Protein AF-A0A831UTJ5-F1 (afdb_monomer)

Solvent-accessible surface area (backbone atoms only — not comparable to full-atom values): 14488 Å² total; per-residue (Å²): 132,55,74,43,55,53,51,41,49,49,51,50,72,66,61,62,74,36,76,86,42,32,69,60,33,55,51,50,50,49,45,26,51,26,71,60,44,66,79,84,68,75,52,84,66,77,70,47,56,68,52,51,53,51,50,50,44,47,48,52,26,50,53,39,54,67,71,66,51,78,86,68,62,90,86,47,60,54,38,49,50,48,47,67,36,32,56,80,90,44,78,68,48,47,56,56,47,51,55,54,47,33,48,73,71,66,74,70,64,84,86,73,70,93,91,66,76,68,56,71,61,57,56,62,63,51,64,61,58,45,78,61,21,75,32,18,75,58,37,52,51,51,52,39,35,40,45,34,71,69,50,74,78,77,83,69,59,83,83,82,46,64,72,50,78,51,79,53,74,88,48,46,67,62,51,39,56,50,49,50,18,53,50,24,44,72,71,68,34,54,74,65,10,42,74,52,34,68,50,39,47,82,86,47,74,67,49,50,50,50,54,52,51,43,50,50,50,56,45,66,74,51,66,86,55,58,89,92,68,61,66,78,81,78,75,79,82,76,76,79,76,89,124

pLDDT: mean 75.52, std 17.93, range [34.47, 97.06]

Sequence (243 aa):
MSPEAEAIQTQIARLKPCHEHYVPNVRAIVEMIGCMQPGSIVECGKACSARRQEAAAYLAALVRWRNREGIPGQPQAYARKVYALLGSQTNHKIRLVDHVIAKLRDNTQRLCPEGEEDLDSIESRIQHLDICNHGWRINIQIVLREIGLGRRIAEWHAPNGVSTHGDTPDRIPVLKGLITSLIAWLESDIEGAGKWAQVLGKSNEEKRRLVASLCRRIHEQHAQHDTVTRLPAVPPLQCSRNT

Mean predicted aligned error: 11.92 Å

Foldseek 3Di:
DDPLLVLLLVLLVVQADFQPFNLVQLVVSLLCLQVSHHDDGDDQPPPVVVLLVVLVLLLVLLVCVLVVHDQDDPPSPNNVLLCVQQPDDDPQLSVLSVLVNVCSPDLPDDDDDPDDDDVVQVSVLCPQCPSRHPQNVVSVSVSSNCSNVVHDSPPPDPPPGPDDPADDVVCLVVVLLQLQLLLCVLVVNDVSVDVSCVSNDDDDPSSSVSSLSNSVSVCVSCVPDDDVRHRDDRDPRDDPPDD

Structure (mmCIF, N/CA/C/O backbone):
data_AF-A0A831UTJ5-F1
#
_entry.id   AF-A0A831UTJ5-F1
#
loop_
_atom_site.group_PDB
_atom_site.id
_atom_site.type_symbol
_atom_site.label_atom_id
_atom_site.label_alt_id
_atom_site.label_comp_id
_atom_site.label_asym_id
_atom_site.label_entity_id
_atom_site.label_seq_id
_atom_site.pdbx_PDB_ins_code
_atom_site.Cartn_x
_atom_site.Cartn_y
_atom_site.Cartn_z
_atom_site.occupancy
_atom_site.B_iso_or_equiv
_atom_site.auth_seq_id
_atom_site.auth_comp_id
_atom_site.auth_asym_id
_atom_site.auth_atom_id
_atom_site.pdbx_PDB_model_num
ATOM 1 N N . MET A 1 1 ? 14.054 16.339 -22.179 1.00 74.62 1 MET A N 1
ATOM 2 C CA . MET A 1 1 ? 13.143 15.207 -21.935 1.00 74.62 1 MET A CA 1
ATOM 3 C C . MET A 1 1 ? 11.794 15.607 -22.484 1.00 74.62 1 MET A C 1
ATOM 5 O O . MET A 1 1 ? 11.492 16.794 -22.472 1.00 74.62 1 MET A O 1
ATOM 9 N N . SER A 1 2 ? 11.027 14.653 -22.989 1.00 90.75 2 SER A N 1
ATOM 10 C CA . SER A 1 2 ? 9.636 14.844 -23.379 1.00 90.75 2 SER A CA 1
ATOM 11 C C . SER A 1 2 ? 8.754 15.174 -22.160 1.00 90.75 2 SER A C 1
ATOM 13 O O . SER A 1 2 ? 9.069 14.737 -21.044 1.00 90.75 2 SER A O 1
ATOM 15 N N . PRO A 1 3 ? 7.645 15.919 -22.343 1.00 93.56 3 PRO A N 1
ATOM 16 C CA . PRO A 1 3 ? 6.660 16.153 -21.282 1.00 93.56 3 PRO A CA 1
ATOM 17 C C . PRO A 1 3 ? 6.137 14.848 -20.665 1.00 93.56 3 PRO A C 1
ATOM 19 O O . PRO A 1 3 ? 5.924 14.753 -19.455 1.00 93.56 3 PRO A O 1
ATOM 22 N N . GLU A 1 4 ? 5.984 13.810 -21.488 1.00 95.31 4 GLU A N 1
ATOM 23 C CA . GLU A 1 4 ? 5.593 12.471 -21.064 1.00 95.31 4 GLU A CA 1
ATOM 24 C C . GLU A 1 4 ? 6.637 11.863 -20.120 1.00 95.31 4 GLU A C 1
ATOM 26 O O . GLU A 1 4 ? 6.287 11.364 -19.046 1.00 95.31 4 GLU A O 1
ATOM 31 N N . ALA A 1 5 ? 7.927 11.956 -20.465 1.00 93.19 5 ALA A N 1
ATOM 32 C CA . ALA A 1 5 ? 9.006 11.491 -19.599 1.00 93.19 5 ALA A CA 1
ATOM 33 C C . ALA A 1 5 ? 9.049 12.251 -18.264 1.00 93.19 5 ALA A C 1
ATOM 35 O O . ALA A 1 5 ? 9.233 11.633 -17.217 1.00 93.19 5 ALA A O 1
ATOM 36 N N . GLU A 1 6 ? 8.837 13.569 -18.263 1.00 94.62 6 GLU A N 1
ATOM 37 C CA . GLU A 1 6 ? 8.801 14.380 -17.036 1.00 94.62 6 GLU A CA 1
ATOM 38 C C . GLU A 1 6 ? 7.634 13.999 -16.113 1.00 94.62 6 GLU A C 1
ATOM 40 O O . GLU A 1 6 ? 7.801 13.872 -14.891 1.00 94.62 6 GLU A O 1
ATOM 45 N N . ALA A 1 7 ? 6.459 13.746 -16.690 1.00 94.19 7 ALA A N 1
ATOM 46 C CA . ALA A 1 7 ? 5.296 13.289 -15.942 1.00 94.19 7 ALA A CA 1
ATOM 47 C C . ALA A 1 7 ? 5.526 11.896 -15.330 1.00 94.19 7 ALA A C 1
ATOM 49 O O . ALA A 1 7 ? 5.250 11.693 -14.144 1.00 94.19 7 ALA A O 1
ATOM 50 N N . ILE A 1 8 ? 6.101 10.952 -16.085 1.00 95.38 8 ILE A N 1
ATOM 51 C CA . ILE A 1 8 ? 6.447 9.614 -15.576 1.00 95.38 8 ILE A CA 1
ATOM 52 C C . ILE A 1 8 ? 7.535 9.706 -14.495 1.00 95.38 8 ILE A C 1
ATOM 54 O O . ILE A 1 8 ? 7.417 9.073 -13.445 1.00 95.38 8 ILE A O 1
ATOM 58 N N . GLN A 1 9 ? 8.555 10.546 -14.684 1.00 94.62 9 GLN A N 1
ATOM 59 C CA . GLN A 1 9 ? 9.594 10.802 -13.681 1.00 94.62 9 GLN A CA 1
ATOM 60 C C . GLN A 1 9 ? 8.998 11.351 -12.375 1.00 94.62 9 GLN A C 1
ATOM 62 O O . GLN A 1 9 ? 9.420 10.961 -11.283 1.00 94.62 9 GLN A O 1
ATOM 67 N N . THR A 1 10 ? 7.974 12.202 -12.466 1.00 92.00 10 THR A N 1
ATOM 68 C CA . THR A 1 10 ? 7.228 12.688 -11.297 1.00 92.00 10 THR A CA 1
ATOM 69 C C . THR A 1 10 ? 6.489 11.553 -10.582 1.00 92.00 10 THR A C 1
ATOM 71 O O . THR A 1 10 ? 6.500 11.503 -9.349 1.00 92.00 10 THR A O 1
ATOM 74 N N . GLN A 1 11 ? 5.892 10.608 -11.319 1.00 90.38 11 GLN A N 1
ATOM 75 C CA . GLN A 1 11 ? 5.269 9.417 -10.721 1.00 90.38 11 GLN A CA 1
ATOM 76 C C . GLN A 1 11 ? 6.300 8.530 -10.012 1.00 90.38 11 GLN A C 1
ATOM 78 O O . GLN A 1 11 ? 6.056 8.096 -8.886 1.00 90.38 11 GLN A O 1
ATOM 83 N N . ILE A 1 12 ? 7.479 8.330 -10.612 1.00 91.44 12 ILE A N 1
ATOM 84 C CA . ILE A 1 12 ? 8.596 7.607 -9.982 1.00 91.44 12 ILE A CA 1
ATOM 85 C C . ILE A 1 12 ? 8.992 8.281 -8.662 1.00 91.44 12 ILE A C 1
ATOM 87 O O . ILE A 1 12 ? 9.088 7.614 -7.634 1.00 91.44 12 ILE A O 1
ATOM 91 N N . ALA A 1 13 ? 9.166 9.605 -8.651 1.00 87.12 13 ALA A N 1
ATOM 92 C CA . ALA A 1 13 ? 9.540 10.339 -7.441 1.00 87.12 13 ALA A CA 1
ATOM 93 C C . ALA A 1 13 ? 8.485 10.215 -6.322 1.00 87.12 13 ALA A C 1
ATOM 95 O O . ALA A 1 13 ? 8.825 10.094 -5.141 1.00 87.12 13 ALA A O 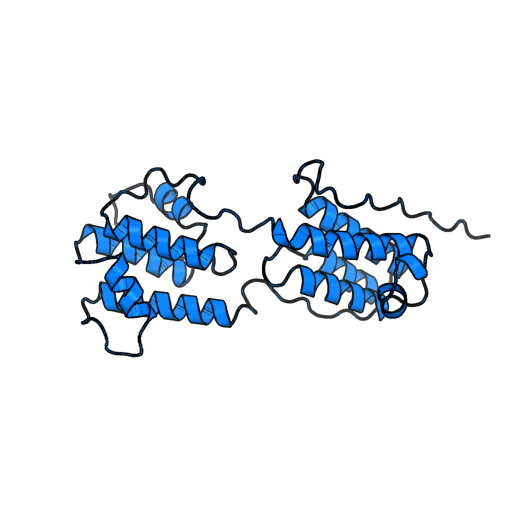1
ATOM 96 N N . ARG A 1 14 ? 7.197 10.204 -6.690 1.00 85.38 14 ARG A N 1
ATOM 97 C CA . ARG A 1 14 ? 6.063 10.082 -5.758 1.00 85.38 14 ARG A CA 1
ATOM 98 C C . ARG A 1 14 ? 5.765 8.651 -5.323 1.00 85.38 14 ARG A C 1
ATOM 100 O O . ARG A 1 14 ? 4.998 8.474 -4.376 1.00 85.38 14 ARG A O 1
ATOM 107 N N . LEU A 1 15 ? 6.358 7.647 -5.969 1.00 85.50 15 LEU A N 1
ATOM 108 C CA . LEU A 1 15 ? 6.199 6.250 -5.591 1.00 85.50 15 LEU A CA 1
ATOM 109 C C . LEU A 1 15 ? 6.584 6.075 -4.116 1.00 85.50 15 LEU A C 1
ATOM 111 O O . LEU A 1 15 ? 7.666 6.495 -3.695 1.00 85.50 15 LEU A O 1
ATOM 115 N N . LYS A 1 16 ? 5.692 5.459 -3.334 1.00 77.50 16 LYS A N 1
ATOM 116 C CA . LYS A 1 16 ? 5.896 5.124 -1.919 1.00 77.50 16 LYS A CA 1
ATOM 117 C C . LYS A 1 16 ? 5.741 3.614 -1.713 1.00 77.50 16 LYS A C 1
ATOM 119 O O . LYS A 1 16 ? 4.843 3.029 -2.328 1.00 77.50 16 LYS A O 1
ATOM 124 N N . PRO A 1 17 ? 6.538 2.997 -0.822 1.00 72.88 17 PRO A N 1
ATOM 125 C CA . PRO A 1 17 ? 6.325 1.615 -0.425 1.00 72.88 17 PRO A CA 1
ATOM 126 C C . PRO A 1 17 ? 4.953 1.487 0.251 1.00 72.88 17 PRO A C 1
ATOM 128 O O . PRO A 1 17 ? 4.621 2.181 1.210 1.00 72.88 17 PRO A O 1
ATOM 131 N N . CYS A 1 18 ? 4.125 0.614 -0.307 1.00 72.62 18 CYS A N 1
ATOM 132 C CA . CYS A 1 18 ? 2.763 0.309 0.116 1.00 72.62 18 CYS A CA 1
ATOM 133 C C . CYS A 1 18 ? 2.561 -1.201 0.021 1.00 72.62 18 CYS A C 1
ATOM 135 O O . CYS A 1 18 ? 2.737 -1.781 -1.047 1.00 72.62 18 CYS A O 1
ATOM 137 N N . HIS A 1 19 ? 2.125 -1.837 1.105 1.00 68.19 19 HIS A N 1
ATOM 138 C CA . HIS A 1 19 ? 2.014 -3.294 1.131 1.00 68.19 19 HIS A CA 1
ATOM 139 C C . HIS A 1 19 ? 1.138 -3.874 0.004 1.00 68.19 19 HIS A C 1
ATOM 141 O O . HIS A 1 19 ? 1.478 -4.897 -0.584 1.00 68.19 19 HIS A O 1
ATOM 147 N N . GLU A 1 20 ? 0.008 -3.232 -0.301 1.00 71.50 20 GLU A N 1
ATOM 148 C CA . GLU A 1 20 ? -0.959 -3.765 -1.272 1.00 71.50 20 GLU A CA 1
ATOM 149 C C . GLU A 1 20 ? -0.641 -3.377 -2.708 1.00 71.50 20 GLU A C 1
ATOM 151 O O . GLU A 1 20 ? -0.823 -4.172 -3.628 1.00 71.50 20 GLU A O 1
ATOM 156 N N . HIS A 1 21 ? -0.187 -2.143 -2.905 1.00 78.25 21 HIS A N 1
ATOM 157 C CA . HIS A 1 21 ? -0.162 -1.535 -4.229 1.00 78.25 21 HIS A CA 1
ATOM 158 C C . HIS A 1 21 ? 1.243 -1.286 -4.754 1.00 78.25 21 HIS A C 1
ATOM 160 O O . HIS A 1 21 ? 1.376 -0.922 -5.911 1.00 78.25 21 HIS A O 1
ATOM 166 N N . TYR A 1 22 ? 2.301 -1.509 -3.973 1.00 81.19 22 TYR A N 1
ATOM 167 C CA . TYR A 1 22 ? 3.650 -1.162 -4.415 1.00 81.19 22 TYR A CA 1
ATOM 168 C C . TYR A 1 22 ? 4.112 -1.955 -5.634 1.00 81.19 22 TYR A C 1
ATOM 170 O O . TYR A 1 22 ? 4.492 -1.352 -6.630 1.00 81.19 22 TYR A O 1
ATOM 178 N N . VAL A 1 23 ? 3.997 -3.288 -5.617 1.00 85.94 23 VAL A N 1
ATOM 179 C CA . VAL A 1 23 ? 4.332 -4.106 -6.795 1.00 85.94 23 VAL A CA 1
ATOM 180 C C . VAL A 1 23 ? 3.434 -3.760 -7.997 1.00 85.94 23 VAL A C 1
ATOM 182 O O . VAL A 1 23 ? 3.984 -3.533 -9.074 1.00 85.94 23 VAL A O 1
ATOM 185 N N . PRO A 1 24 ? 2.093 -3.673 -7.863 1.00 87.12 24 PRO A N 1
ATOM 186 C CA . PRO A 1 24 ? 1.232 -3.179 -8.941 1.00 87.12 24 PRO A CA 1
ATOM 187 C C . PRO A 1 24 ? 1.634 -1.801 -9.484 1.00 87.12 24 PRO A C 1
ATOM 189 O O . PRO A 1 24 ? 1.716 -1.635 -10.694 1.00 87.12 24 PRO A O 1
ATOM 192 N N . ASN A 1 25 ? 1.952 -0.840 -8.616 1.00 89.44 25 ASN A N 1
ATOM 193 C CA . ASN A 1 25 ? 2.346 0.514 -9.007 1.00 89.44 25 ASN A CA 1
ATOM 194 C C . ASN A 1 25 ? 3.689 0.528 -9.735 1.00 89.44 25 ASN A C 1
ATOM 196 O O . ASN A 1 25 ? 3.827 1.223 -10.734 1.00 89.44 25 ASN A O 1
ATOM 200 N N . VAL A 1 26 ? 4.664 -0.261 -9.275 1.00 92.00 26 VAL A N 1
ATOM 201 C CA . VAL A 1 26 ? 5.945 -0.425 -9.974 1.00 92.00 26 VAL A CA 1
ATOM 202 C C . VAL A 1 26 ? 5.711 -0.982 -11.380 1.00 92.00 26 VAL A C 1
ATOM 204 O O . VAL A 1 26 ? 6.255 -0.446 -12.339 1.00 92.00 26 VAL A O 1
ATOM 207 N N . ARG A 1 27 ? 4.861 -2.006 -11.529 1.00 93.94 27 ARG A N 1
ATOM 208 C CA . ARG A 1 27 ? 4.514 -2.572 -12.846 1.00 93.94 27 ARG A CA 1
ATOM 209 C C . ARG A 1 27 ? 3.799 -1.562 -13.742 1.00 93.94 27 ARG A C 1
ATOM 211 O O . ARG A 1 27 ? 4.183 -1.427 -14.896 1.00 93.94 27 ARG A O 1
ATOM 218 N N . ALA A 1 28 ? 2.838 -0.818 -13.197 1.00 93.69 28 ALA A N 1
ATOM 219 C CA . ALA A 1 28 ? 2.129 0.227 -13.928 1.00 93.69 28 ALA A CA 1
ATOM 220 C C . ALA A 1 28 ? 3.092 1.315 -14.429 1.00 93.69 28 ALA A C 1
ATOM 222 O O . ALA A 1 28 ? 2.994 1.742 -15.572 1.00 93.69 28 ALA A O 1
ATOM 223 N N . ILE A 1 29 ? 4.076 1.722 -13.617 1.00 96.06 29 ILE A N 1
ATOM 224 C CA . ILE A 1 29 ? 5.113 2.663 -14.063 1.00 96.06 29 ILE A CA 1
ATOM 225 C C . ILE A 1 29 ? 5.959 2.052 -15.190 1.00 96.06 29 ILE A C 1
ATOM 227 O O . ILE A 1 29 ? 6.254 2.746 -16.157 1.00 96.06 29 ILE A O 1
ATOM 231 N N . VAL A 1 30 ? 6.335 0.769 -15.115 1.00 96.56 30 VAL A N 1
ATOM 232 C CA . VAL A 1 30 ? 7.067 0.097 -16.210 1.00 96.56 30 VAL A CA 1
ATOM 233 C C . VAL A 1 30 ? 6.252 0.100 -17.508 1.00 96.56 30 VAL A C 1
ATOM 235 O O . VAL A 1 30 ? 6.803 0.377 -18.571 1.00 96.56 30 VAL A O 1
ATOM 238 N N . GLU A 1 31 ? 4.945 -0.148 -17.428 1.00 96.69 31 GLU A N 1
ATOM 239 C CA . GLU A 1 31 ? 4.032 -0.066 -18.574 1.00 96.69 31 GLU A CA 1
ATOM 240 C C . GLU A 1 31 ? 3.958 1.363 -19.136 1.00 96.69 31 GLU A C 1
ATOM 242 O O . GLU A 1 31 ? 4.128 1.533 -20.343 1.00 96.69 31 GLU A O 1
ATOM 247 N N . MET A 1 32 ? 3.825 2.385 -18.276 1.00 96.94 32 MET A N 1
ATOM 248 C CA . MET A 1 32 ? 3.861 3.805 -18.673 1.00 96.94 32 MET A CA 1
ATOM 249 C C . MET A 1 32 ? 5.159 4.162 -19.406 1.00 96.94 32 MET A C 1
ATOM 251 O O . MET A 1 32 ? 5.129 4.869 -20.412 1.00 96.94 32 MET A O 1
ATOM 255 N N . ILE A 1 33 ? 6.307 3.661 -18.931 1.00 97.06 33 ILE A N 1
ATOM 256 C CA . ILE A 1 33 ? 7.601 3.852 -19.603 1.00 97.06 33 ILE A CA 1
ATOM 257 C C . ILE A 1 33 ? 7.596 3.163 -20.973 1.00 97.06 33 ILE A C 1
ATOM 259 O O . ILE A 1 33 ? 8.068 3.732 -21.956 1.00 97.06 33 ILE A O 1
ATOM 263 N N . GLY A 1 34 ? 7.061 1.946 -21.059 1.00 95.50 34 GLY A N 1
ATOM 264 C CA . GLY A 1 34 ? 7.013 1.168 -22.293 1.00 95.50 34 GLY A CA 1
ATOM 265 C C . GLY A 1 34 ? 6.199 1.829 -23.402 1.00 95.50 34 GLY A C 1
ATOM 266 O O . GLY A 1 34 ? 6.683 1.953 -24.532 1.00 95.50 34 GLY A O 1
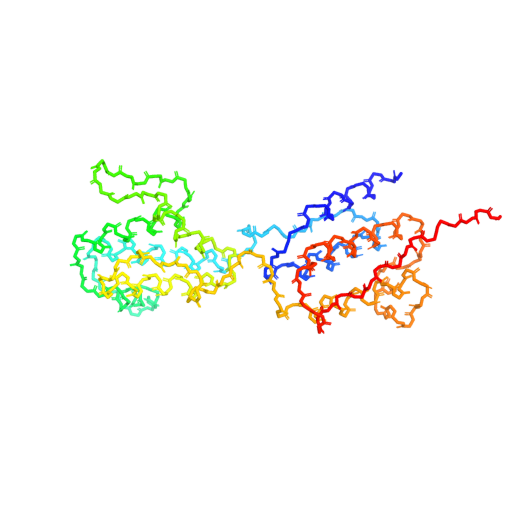ATOM 267 N N . CYS A 1 35 ? 5.007 2.329 -23.079 1.00 95.75 35 CYS A N 1
ATOM 268 C CA . CYS A 1 35 ? 4.171 3.058 -24.033 1.00 95.75 35 CYS A CA 1
ATOM 269 C C . CYS A 1 35 ? 4.530 4.547 -24.162 1.00 95.75 35 CYS A C 1
ATOM 271 O O . CYS A 1 35 ? 4.034 5.193 -25.080 1.00 95.75 35 CYS A O 1
ATOM 273 N N . MET A 1 36 ? 5.395 5.083 -23.290 1.00 95.56 36 MET A N 1
ATOM 274 C CA . MET A 1 36 ? 5.660 6.523 -23.159 1.00 95.56 36 MET A CA 1
ATOM 275 C C . MET A 1 36 ? 4.375 7.341 -22.961 1.00 95.56 36 MET A C 1
ATOM 277 O O . MET A 1 36 ? 4.238 8.436 -23.497 1.00 95.56 36 MET A O 1
ATOM 281 N N . GLN A 1 37 ? 3.424 6.813 -22.188 1.00 95.56 37 GLN A N 1
ATOM 282 C CA . GLN A 1 37 ? 2.182 7.507 -21.851 1.00 95.56 37 GLN A CA 1
ATOM 283 C C . GLN A 1 37 ? 2.049 7.610 -20.330 1.00 95.56 37 GLN A C 1
ATOM 285 O O . GLN A 1 37 ? 1.982 6.583 -19.647 1.00 95.56 37 GLN A O 1
ATOM 290 N N . PRO A 1 38 ? 2.004 8.831 -19.769 1.00 92.06 38 PRO A N 1
ATOM 291 C CA . PRO A 1 38 ? 1.748 9.017 -18.351 1.00 92.06 38 PRO A CA 1
ATOM 292 C C . PRO A 1 38 ? 0.367 8.482 -17.975 1.00 92.06 38 PRO A C 1
ATOM 294 O O . PRO A 1 38 ? -0.621 8.728 -18.665 1.00 92.06 38 PRO A O 1
ATOM 297 N N . GLY A 1 39 ? 0.294 7.793 -16.843 1.00 89.31 39 GLY A N 1
ATOM 298 C CA . GLY A 1 39 ? -0.956 7.315 -16.268 1.00 89.31 39 GLY A CA 1
ATOM 299 C C . GLY A 1 39 ? -1.042 7.618 -14.778 1.00 89.31 39 GLY A C 1
ATOM 300 O O . GLY A 1 39 ? -0.293 8.434 -14.232 1.00 89.31 39 GLY A O 1
ATOM 301 N N . SER A 1 40 ? -1.964 6.938 -14.105 1.00 83.06 40 SER A N 1
ATOM 302 C CA . SER A 1 40 ? -2.124 7.011 -12.657 1.00 83.06 40 SER A CA 1
ATOM 303 C C . SER A 1 40 ? -1.560 5.764 -11.983 1.00 83.06 40 SER A C 1
ATOM 305 O O . SER A 1 40 ? -1.733 4.640 -12.450 1.00 83.06 40 SER A O 1
ATOM 307 N N . ILE A 1 41 ? -0.885 5.970 -10.855 1.00 83.88 41 ILE A N 1
ATOM 308 C CA . ILE A 1 41 ? -0.597 4.902 -9.900 1.00 83.88 41 ILE A CA 1
ATOM 309 C C . ILE A 1 41 ? -1.659 4.907 -8.807 1.00 83.88 41 ILE A C 1
ATOM 311 O O . ILE A 1 41 ? -2.288 5.927 -8.516 1.00 83.88 41 ILE A O 1
ATOM 315 N N . VAL A 1 42 ? -1.849 3.758 -8.177 1.00 77.50 42 VAL A N 1
ATOM 316 C CA . VAL A 1 42 ? -2.824 3.605 -7.109 1.00 77.50 42 VAL A CA 1
ATOM 317 C C . VAL A 1 42 ? -2.314 4.303 -5.850 1.00 77.50 42 VAL A C 1
ATOM 319 O O . VAL A 1 42 ? -1.283 3.927 -5.286 1.00 77.50 42 VAL A O 1
ATOM 322 N N . GLU A 1 43 ? -3.046 5.312 -5.377 1.00 66.69 43 GLU A N 1
ATOM 323 C CA . GLU A 1 43 ? -2.722 5.981 -4.120 1.00 66.69 43 GLU A CA 1
ATOM 324 C C . GLU A 1 43 ? -3.067 5.089 -2.921 1.00 66.69 43 GLU A C 1
ATOM 326 O O . GLU A 1 43 ? -4.223 4.704 -2.697 1.00 66.69 43 GLU A O 1
ATOM 331 N N . CYS A 1 44 ? -2.040 4.795 -2.120 1.00 61.03 44 CYS A N 1
ATOM 332 C CA . CYS A 1 44 ? -2.177 4.100 -0.847 1.00 61.03 44 CYS A CA 1
ATOM 333 C C . CYS A 1 44 ? -3.221 4.811 0.026 1.00 61.03 44 CYS A C 1
ATOM 335 O O . CYS A 1 44 ? -3.172 6.028 0.205 1.00 61.03 44 CYS A O 1
ATOM 337 N N . GLY A 1 45 ? -4.190 4.054 0.536 1.00 56.69 45 GLY A N 1
ATOM 338 C CA . GLY A 1 45 ? -5.255 4.579 1.381 1.00 56.69 45 GLY A CA 1
ATOM 339 C C . GLY A 1 45 ? -6.489 5.062 0.647 1.00 56.69 45 GLY A C 1
ATOM 340 O O . GLY A 1 45 ? -7.548 4.966 1.253 1.00 56.69 45 GLY A O 1
ATOM 341 N N . LYS A 1 46 ? -6.421 5.501 -0.621 1.00 59.50 46 LYS A N 1
ATOM 342 C CA . LYS A 1 46 ? -7.619 5.823 -1.430 1.00 59.50 46 LYS A CA 1
ATOM 343 C C . LYS A 1 46 ? -8.250 4.593 -2.074 1.00 59.50 46 LYS A C 1
ATOM 345 O O . LYS A 1 46 ? -9.473 4.507 -2.124 1.00 59.50 46 LYS A O 1
ATOM 350 N N . ALA A 1 47 ? -7.433 3.630 -2.494 1.00 55.31 47 ALA A N 1
ATOM 351 C CA . ALA A 1 47 ? -7.892 2.448 -3.224 1.00 55.31 47 ALA A CA 1
ATOM 352 C C . ALA A 1 47 ? -8.082 1.179 -2.376 1.00 55.31 47 ALA A C 1
ATOM 354 O O . ALA A 1 47 ? -8.604 0.186 -2.878 1.00 55.31 47 ALA A O 1
ATOM 355 N N . CYS A 1 48 ? -7.718 1.203 -1.090 1.00 66.12 48 CYS A N 1
ATOM 356 C CA . CYS A 1 48 ? -7.885 0.070 -0.171 1.00 66.12 48 CYS A CA 1
ATOM 357 C C . CYS A 1 48 ? -9.356 -0.073 0.289 1.00 66.12 48 CYS A C 1
ATOM 359 O O . CYS A 1 48 ? -9.648 0.011 1.484 1.00 66.12 48 CYS A O 1
ATOM 361 N N . SER A 1 49 ? -10.304 -0.228 -0.644 1.00 67.81 49 SER A N 1
ATOM 362 C CA . SER A 1 49 ? -11.754 -0.228 -0.370 1.00 67.81 49 SER A CA 1
ATOM 363 C C . SER A 1 49 ? -12.162 -1.289 0.655 1.00 67.81 49 SER A C 1
ATOM 365 O O . SER A 1 49 ? -12.884 -0.973 1.598 1.00 67.81 49 SER A O 1
ATOM 367 N N . ALA A 1 50 ? -11.621 -2.505 0.540 1.00 71.44 50 ALA A N 1
ATOM 368 C CA . ALA A 1 50 ? -11.848 -3.581 1.501 1.00 71.44 50 ALA A CA 1
ATOM 369 C C . ALA A 1 50 ? -11.370 -3.201 2.914 1.00 71.44 50 ALA A C 1
ATOM 371 O O . ALA A 1 50 ? -12.121 -3.326 3.877 1.00 71.44 50 ALA A O 1
ATOM 372 N N . ARG A 1 51 ? -10.160 -2.639 3.057 1.00 71.25 51 ARG A N 1
ATOM 373 C CA . ARG A 1 51 ? -9.652 -2.204 4.372 1.00 71.25 51 ARG A CA 1
ATOM 374 C C . ARG A 1 51 ? -10.448 -1.048 4.961 1.00 71.25 51 ARG A C 1
ATOM 376 O O . ARG A 1 51 ? -10.668 -1.019 6.165 1.00 71.25 51 ARG A O 1
ATOM 383 N N . ARG A 1 52 ? -10.908 -0.110 4.129 1.00 74.56 52 ARG A N 1
ATOM 384 C CA . ARG A 1 52 ? -11.798 0.975 4.567 1.00 74.56 52 ARG A CA 1
ATOM 385 C C . ARG A 1 52 ? -13.132 0.438 5.073 1.00 74.56 52 ARG A C 1
ATOM 387 O O . ARG A 1 52 ? -13.612 0.911 6.096 1.00 74.56 52 ARG A O 1
ATOM 394 N N . GLN A 1 53 ? -13.707 -0.555 4.394 1.00 79.94 53 GLN A N 1
ATOM 395 C CA . GLN A 1 53 ? -14.923 -1.231 4.853 1.00 79.94 53 GLN A CA 1
ATOM 396 C C . GLN A 1 53 ? -14.693 -1.942 6.191 1.00 79.94 53 GLN A C 1
ATOM 398 O O . GLN A 1 53 ? -15.510 -1.806 7.099 1.00 79.94 53 GLN A O 1
ATOM 403 N N . GLU A 1 54 ? -13.562 -2.633 6.356 1.00 81.69 54 GLU A N 1
ATOM 404 C CA . GLU A 1 54 ? -13.194 -3.242 7.639 1.00 81.69 54 GLU A CA 1
ATOM 405 C C . GLU A 1 54 ? -13.025 -2.194 8.746 1.00 81.69 54 GLU A C 1
ATOM 407 O O . GLU A 1 54 ? -13.580 -2.356 9.832 1.00 81.69 54 GLU A O 1
ATOM 412 N N . ALA A 1 55 ? -12.309 -1.101 8.478 1.00 80.12 55 ALA A N 1
ATOM 413 C CA . ALA A 1 55 ? -12.131 0.003 9.418 1.00 80.12 55 ALA A CA 1
ATOM 414 C C . ALA A 1 55 ? -13.465 0.639 9.816 1.00 80.12 55 ALA A C 1
ATOM 416 O O . ALA A 1 55 ? -13.708 0.848 11.004 1.00 80.12 55 ALA A O 1
ATOM 417 N N . ALA A 1 56 ? -14.364 0.861 8.855 1.00 84.00 56 ALA A N 1
ATOM 418 C CA . ALA A 1 56 ? -15.713 1.350 9.111 1.00 84.00 56 ALA A CA 1
ATOM 419 C C . ALA A 1 56 ? -16.531 0.365 9.965 1.00 84.00 56 ALA A C 1
ATOM 421 O O . ALA A 1 56 ? -17.245 0.788 10.874 1.00 84.00 56 ALA A O 1
ATOM 422 N N . ALA A 1 57 ? -16.394 -0.945 9.734 1.00 88.06 57 ALA A N 1
ATOM 423 C CA . ALA A 1 57 ? -17.068 -1.968 10.531 1.00 88.06 57 ALA A CA 1
ATOM 424 C C . ALA A 1 57 ? -16.547 -2.021 11.980 1.00 88.06 57 ALA A C 1
ATOM 426 O O . ALA A 1 57 ? -17.347 -2.121 12.913 1.00 88.06 57 ALA A O 1
ATOM 427 N N . TYR A 1 58 ? -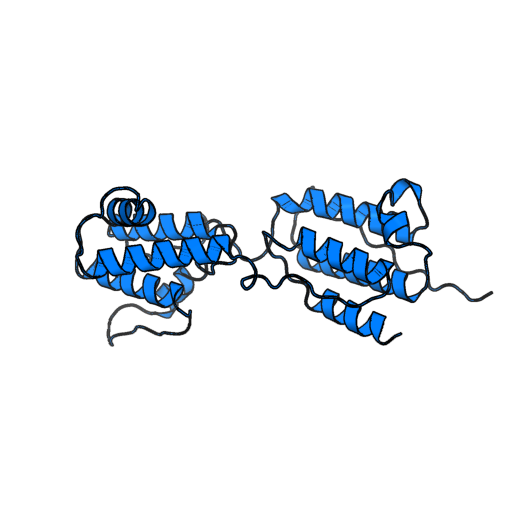15.229 -1.906 12.188 1.00 88.69 58 TYR A N 1
ATOM 428 C CA . TYR A 1 58 ? -14.642 -1.769 13.526 1.00 88.69 58 TYR A CA 1
ATOM 429 C C . TYR A 1 58 ? -15.084 -0.472 14.207 1.00 88.69 58 TYR A C 1
ATOM 431 O O . TYR A 1 58 ? -15.473 -0.506 15.371 1.00 88.69 58 TYR A O 1
ATOM 439 N N . LEU A 1 59 ? -15.085 0.653 13.490 1.00 88.75 59 LEU A N 1
ATOM 440 C CA . LEU A 1 59 ? -15.552 1.938 14.006 1.00 88.75 59 LEU A CA 1
ATOM 441 C C . LEU A 1 59 ? -17.014 1.857 14.464 1.00 88.75 59 LEU A C 1
ATOM 443 O O . LEU A 1 59 ? -17.326 2.248 15.588 1.00 88.75 59 LEU A O 1
ATOM 447 N N . ALA A 1 60 ? -17.900 1.305 13.632 1.00 89.12 60 ALA A N 1
ATOM 448 C CA . ALA A 1 60 ? -19.301 1.102 13.987 1.00 89.12 60 ALA A CA 1
ATOM 449 C C . ALA A 1 60 ? -19.434 0.208 15.230 1.00 89.12 60 ALA A C 1
ATOM 451 O O . ALA A 1 60 ? -20.142 0.554 16.172 1.00 89.12 60 ALA A O 1
ATOM 452 N N . ALA A 1 61 ? -18.702 -0.907 15.280 1.00 91.38 61 ALA A N 1
ATOM 453 C CA . ALA A 1 61 ? -18.685 -1.805 16.430 1.00 91.38 61 ALA A CA 1
ATOM 454 C C . ALA A 1 61 ? -18.213 -1.126 17.730 1.00 91.38 61 ALA A C 1
ATOM 456 O O . ALA A 1 61 ? -18.805 -1.360 18.785 1.00 91.38 61 ALA A O 1
ATOM 457 N N . LEU A 1 62 ? -17.184 -0.276 17.658 1.00 91.44 62 LEU A N 1
ATOM 458 C CA . LEU A 1 62 ? -16.663 0.478 18.800 1.00 91.44 62 LEU A CA 1
ATOM 459 C C . LEU A 1 62 ? -17.660 1.519 19.300 1.00 91.44 62 LEU A C 1
ATOM 461 O O . LEU A 1 62 ? -17.867 1.616 20.506 1.00 91.44 62 LEU A O 1
ATOM 465 N N . VAL A 1 63 ? -18.320 2.246 18.393 1.00 91.06 63 VAL A N 1
ATOM 466 C CA . VAL A 1 63 ? -19.377 3.208 18.747 1.00 91.06 63 VAL A CA 1
ATOM 467 C C . VAL A 1 63 ? -20.530 2.504 19.464 1.00 91.06 63 VAL A C 1
ATOM 469 O O . VAL A 1 63 ? -20.972 2.976 20.509 1.00 91.06 63 VAL A O 1
ATOM 472 N N . ARG A 1 64 ? -20.965 1.341 18.964 1.00 91.69 64 ARG A N 1
ATOM 473 C CA . ARG A 1 64 ? -22.021 0.547 19.612 1.00 91.69 64 ARG A CA 1
ATOM 474 C C . ARG A 1 64 ? -21.616 0.069 21.003 1.00 91.69 64 ARG A C 1
ATOM 476 O O . ARG A 1 64 ? -22.380 0.237 21.953 1.00 91.69 64 ARG A O 1
ATOM 483 N N . TRP A 1 65 ? -20.401 -0.478 21.132 1.00 93.12 65 TRP A N 1
ATOM 484 C CA . TRP A 1 65 ? -19.864 -0.888 22.430 1.00 93.12 65 TRP A CA 1
ATOM 485 C C . TRP A 1 65 ? -19.828 0.305 23.384 1.00 93.12 65 TRP A C 1
ATOM 487 O O . TRP A 1 65 ? -20.386 0.216 24.469 1.00 93.12 65 TRP A O 1
ATOM 497 N N . ARG A 1 66 ? -19.277 1.450 22.958 1.00 90.94 66 ARG A N 1
ATOM 498 C CA . ARG A 1 66 ? -19.201 2.697 23.737 1.00 90.94 66 ARG A CA 1
ATOM 499 C C . ARG A 1 66 ? -20.576 3.167 24.224 1.00 90.94 66 ARG A C 1
ATOM 501 O O . ARG A 1 66 ? -20.717 3.495 25.399 1.00 90.94 66 ARG A O 1
ATOM 508 N N . ASN A 1 67 ? -21.592 3.119 23.363 1.00 90.12 67 ASN A N 1
ATOM 509 C CA . ASN A 1 67 ? -22.968 3.529 23.665 1.00 90.12 67 ASN A CA 1
ATOM 510 C C . ASN A 1 67 ? -23.756 2.525 24.526 1.00 90.12 67 ASN A C 1
ATOM 512 O O . ASN A 1 67 ? -24.934 2.749 24.797 1.00 90.12 67 ASN A O 1
ATOM 516 N N . ARG A 1 68 ? -23.121 1.436 24.982 1.00 86.00 68 ARG A N 1
ATOM 517 C CA . ARG A 1 68 ? -23.749 0.367 25.779 1.00 86.00 68 ARG A CA 1
ATOM 518 C C . ARG A 1 68 ? -24.865 -0.372 25.043 1.00 86.00 68 ARG A C 1
ATOM 520 O O . ARG A 1 68 ? -25.778 -0.913 25.665 1.00 86.00 68 ARG A O 1
ATOM 527 N N . GLU A 1 69 ? -24.804 -0.409 23.718 1.00 84.81 69 GLU A N 1
ATOM 528 C CA . GLU A 1 69 ? -25.759 -1.196 22.950 1.00 84.81 69 GLU A CA 1
ATOM 529 C C . GLU A 1 69 ? -25.542 -2.691 23.217 1.00 84.81 69 GLU A C 1
ATOM 531 O O . GLU A 1 69 ? -24.416 -3.140 23.450 1.00 84.81 69 GLU A O 1
ATOM 536 N N . GLY A 1 70 ? -26.606 -3.492 23.160 1.00 76.94 70 GLY A N 1
ATOM 537 C CA . GLY A 1 70 ? -26.501 -4.943 23.329 1.00 76.94 70 GLY A CA 1
ATOM 538 C C . GLY A 1 70 ? -25.608 -5.606 22.270 1.00 76.94 70 GLY A C 1
ATOM 539 O O . GLY A 1 70 ? -25.437 -5.091 21.153 1.00 76.94 70 GLY A O 1
ATOM 540 N N . ILE A 1 71 ? -25.054 -6.777 22.612 1.00 77.69 71 ILE A N 1
ATOM 541 C CA . ILE A 1 71 ? -24.326 -7.619 21.653 1.00 77.69 71 ILE A CA 1
ATOM 542 C C . ILE A 1 71 ? -25.292 -7.954 20.509 1.00 77.69 71 ILE A C 1
ATOM 544 O O . ILE A 1 71 ? -26.351 -8.530 20.756 1.00 77.69 71 ILE A O 1
ATOM 548 N N . PRO A 1 72 ? -24.961 -7.597 19.262 1.00 74.19 72 PRO A N 1
ATOM 549 C CA . PRO A 1 72 ? -25.859 -7.822 18.147 1.00 74.19 72 PRO A CA 1
ATOM 550 C C . PRO A 1 72 ? -25.881 -9.302 17.752 1.00 74.19 72 PRO A C 1
ATOM 552 O O . PRO A 1 72 ? -24.895 -10.029 17.920 1.00 74.19 72 PRO A O 1
ATOM 555 N N . GLY A 1 73 ? -27.006 -9.735 17.183 1.00 72.50 73 GLY A N 1
ATOM 556 C CA . GLY A 1 73 ? -27.152 -11.066 16.597 1.00 72.50 73 GLY A CA 1
ATOM 557 C C . GLY A 1 73 ? -26.254 -11.300 15.372 1.00 72.50 73 GLY A C 1
ATOM 558 O O . GLY A 1 73 ? -25.541 -10.414 14.890 1.00 72.50 73 GLY A O 1
ATOM 559 N N . GLN A 1 74 ? -26.290 -12.525 14.843 1.00 61.81 74 GLN A N 1
ATOM 560 C CA . GLN A 1 74 ? -25.723 -12.841 13.523 1.00 61.81 74 GLN A CA 1
ATOM 561 C C . GLN A 1 74 ? -26.365 -11.922 12.458 1.00 61.81 74 GLN A C 1
ATOM 563 O O . GLN A 1 74 ? -27.573 -11.699 12.547 1.00 61.81 74 GLN A O 1
ATOM 568 N N . PRO A 1 75 ? -25.619 -11.372 11.475 1.00 55.91 75 PRO A N 1
ATOM 569 C CA . PRO A 1 75 ? -24.248 -11.706 11.058 1.00 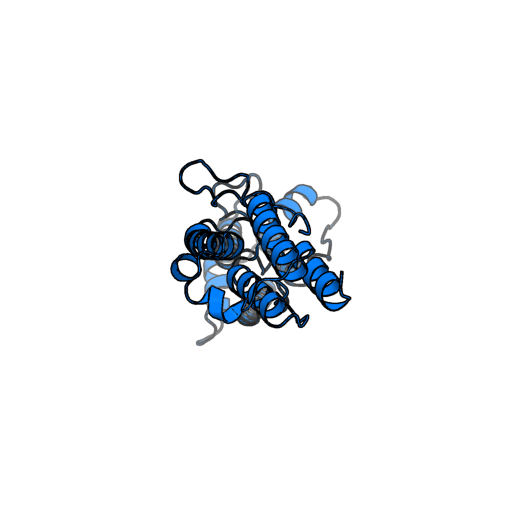55.91 75 PRO A CA 1
ATOM 570 C C . PRO A 1 75 ? -23.155 -10.701 11.506 1.00 55.91 75 PRO A C 1
ATOM 572 O O . PRO A 1 75 ? -22.114 -10.588 10.860 1.00 55.91 75 PRO A O 1
ATOM 575 N N . GLN A 1 76 ? -23.343 -9.942 12.595 1.00 77.06 76 GLN A N 1
ATOM 576 C CA . GLN A 1 76 ? -22.444 -8.830 12.970 1.00 77.06 76 GLN A CA 1
ATOM 577 C C . GLN A 1 76 ? -21.113 -9.275 13.626 1.00 77.06 76 GLN A C 1
ATOM 579 O O . GLN A 1 76 ? -20.834 -8.998 14.798 1.00 77.06 76 GLN A O 1
ATOM 584 N N . ALA A 1 77 ? -20.260 -9.957 12.856 1.00 81.69 77 ALA A N 1
ATOM 585 C CA . ALA A 1 77 ? -19.009 -10.562 13.321 1.00 81.69 77 ALA A CA 1
ATOM 586 C C . ALA A 1 77 ? -18.027 -9.557 13.957 1.00 81.69 77 ALA A C 1
ATOM 588 O O . ALA A 1 77 ? -17.436 -9.858 14.996 1.00 81.69 77 ALA A O 1
ATOM 589 N N . TYR A 1 78 ? -17.883 -8.350 13.391 1.00 84.44 78 TYR A N 1
ATOM 590 C CA . TYR A 1 78 ? -16.988 -7.316 13.933 1.00 84.44 78 TYR A CA 1
ATOM 591 C C . TYR A 1 78 ? -17.446 -6.801 15.296 1.00 84.44 78 TYR A C 1
ATOM 593 O O . TYR A 1 78 ? -16.635 -6.704 16.213 1.00 84.44 78 TYR A O 1
ATOM 601 N N . ALA A 1 79 ? -18.745 -6.546 15.464 1.00 83.75 79 ALA A N 1
ATOM 602 C CA . ALA A 1 79 ? -19.295 -6.132 16.748 1.00 83.75 79 ALA A CA 1
ATOM 603 C C . ALA A 1 79 ? -19.076 -7.204 17.816 1.00 83.75 79 ALA A C 1
ATOM 605 O O . ALA A 1 79 ? -18.540 -6.911 18.879 1.00 83.75 79 ALA A O 1
ATOM 606 N N . ARG A 1 80 ? -19.362 -8.472 17.510 1.00 85.88 80 ARG A N 1
ATOM 607 C CA . ARG A 1 80 ? -19.076 -9.572 18.441 1.00 85.88 80 ARG A CA 1
ATOM 608 C C . ARG A 1 80 ? -17.596 -9.661 18.812 1.00 85.88 80 ARG A C 1
ATOM 610 O O . ARG A 1 80 ? -17.284 -9.846 19.984 1.00 85.88 80 ARG A O 1
ATOM 617 N N . LYS A 1 81 ? -16.694 -9.499 17.839 1.00 90.19 81 LYS A N 1
ATOM 618 C CA . LYS A 1 81 ? -15.246 -9.491 18.086 1.00 90.19 81 LYS A CA 1
ATOM 619 C C . LYS A 1 81 ? -14.838 -8.336 19.005 1.00 90.19 81 LYS A C 1
ATOM 621 O O . LYS A 1 81 ? -14.124 -8.576 19.971 1.00 90.19 81 LYS A O 1
ATOM 626 N N . VAL A 1 82 ? -15.311 -7.116 18.750 1.00 91.12 82 VAL A N 1
ATOM 627 C CA . VAL A 1 82 ? -15.018 -5.944 19.595 1.00 91.12 82 VAL A CA 1
ATOM 628 C C . VAL A 1 82 ? -15.503 -6.162 21.029 1.00 91.12 82 VAL A C 1
ATOM 630 O O . VAL A 1 82 ? -14.737 -5.951 21.965 1.00 91.12 82 VAL A O 1
ATOM 633 N N . TYR A 1 83 ? -16.730 -6.656 21.212 1.00 91.12 83 TYR A N 1
ATOM 634 C CA . TYR A 1 83 ? -17.284 -6.922 22.543 1.00 91.12 83 TYR A CA 1
ATOM 635 C C . TYR A 1 83 ? -16.510 -8.027 23.271 1.00 91.12 83 TYR A C 1
ATOM 637 O O . TYR A 1 83 ? -16.269 -7.906 24.468 1.00 91.12 83 TYR A O 1
ATOM 645 N N . ALA A 1 84 ? -16.082 -9.074 22.559 1.00 90.50 84 ALA A N 1
ATOM 646 C CA . ALA A 1 84 ? -15.264 -10.140 23.131 1.00 90.50 84 ALA A CA 1
ATOM 647 C C . ALA A 1 84 ? -13.870 -9.650 23.554 1.00 90.50 84 ALA A C 1
ATOM 649 O O . ALA A 1 84 ? -13.365 -10.077 24.588 1.00 90.50 84 ALA A O 1
ATOM 650 N N . LEU A 1 85 ? -13.254 -8.755 22.773 1.00 90.88 85 LEU A N 1
ATOM 651 C CA . LEU A 1 85 ? -11.935 -8.202 23.082 1.00 90.88 85 LEU A CA 1
ATOM 652 C C . LEU A 1 85 ? -11.986 -7.218 24.254 1.00 90.88 85 LEU A C 1
ATOM 654 O O . LEU A 1 85 ? -11.130 -7.290 25.126 1.00 90.88 85 LEU A O 1
ATOM 658 N N . LEU A 1 86 ? -12.983 -6.329 24.290 1.00 91.12 86 LEU A N 1
ATOM 659 C CA . LEU A 1 86 ? -13.087 -5.275 25.305 1.00 91.12 86 LEU A CA 1
ATOM 660 C C . LEU A 1 86 ? -13.740 -5.746 26.613 1.00 91.12 86 LEU A C 1
ATOM 662 O O . LEU A 1 86 ? -13.432 -5.220 27.689 1.00 91.12 86 LEU A O 1
ATOM 666 N N . GLY A 1 87 ? -14.641 -6.725 26.539 1.00 89.44 87 GLY A N 1
ATOM 667 C CA . GLY A 1 87 ? -15.401 -7.218 27.682 1.00 89.44 87 GLY A CA 1
ATOM 668 C C . GLY A 1 87 ? -16.323 -6.156 28.288 1.00 89.44 87 GLY A C 1
ATOM 669 O O . GLY A 1 87 ? -16.894 -5.319 27.581 1.00 89.44 87 GLY A O 1
ATOM 670 N N . SER A 1 88 ? -16.482 -6.208 29.613 1.00 88.50 88 SER A N 1
ATOM 671 C CA . SER A 1 88 ? -17.317 -5.272 30.367 1.00 88.50 88 SER A CA 1
ATOM 672 C C . SER A 1 88 ? -16.782 -3.842 30.309 1.00 88.50 88 SER A C 1
ATOM 674 O O . SER A 1 88 ? -15.570 -3.595 30.283 1.00 88.50 88 SER A O 1
ATOM 676 N N . GLN A 1 89 ? -17.712 -2.891 30.306 1.00 89.38 89 GLN A N 1
ATOM 677 C CA . GLN A 1 89 ? -17.401 -1.472 30.238 1.00 89.38 89 GLN A CA 1
ATOM 678 C C . GLN A 1 89 ? -16.981 -0.928 31.603 1.00 89.38 89 GLN A C 1
ATOM 680 O O . GLN A 1 89 ? -17.655 -1.140 32.608 1.00 89.38 89 GLN A O 1
ATOM 685 N N . THR A 1 90 ? -15.898 -0.156 31.610 1.00 87.44 90 THR A N 1
ATOM 686 C CA . THR A 1 90 ? -15.491 0.697 32.732 1.00 87.44 90 THR A CA 1
ATOM 687 C C . THR A 1 90 ? -15.234 2.107 32.204 1.00 87.44 90 THR A C 1
ATOM 689 O O . THR A 1 90 ? -14.925 2.275 31.022 1.00 87.44 90 THR A O 1
ATOM 692 N N . ASN A 1 91 ? -15.318 3.130 33.060 1.00 83.56 91 ASN A N 1
ATOM 693 C CA . ASN A 1 91 ? -15.053 4.518 32.650 1.00 83.56 91 ASN A CA 1
ATOM 694 C C . ASN A 1 91 ? -13.647 4.696 32.055 1.00 83.56 91 ASN A C 1
ATOM 696 O O . ASN A 1 91 ? -13.449 5.516 31.165 1.00 83.56 91 ASN A O 1
ATOM 700 N N . HIS A 1 92 ? -12.673 3.909 32.518 1.00 80.88 92 HIS A N 1
ATOM 701 C CA . HIS A 1 92 ? -11.324 3.908 31.960 1.00 80.88 92 HIS A CA 1
ATOM 702 C C . HIS A 1 92 ? -11.290 3.329 30.537 1.00 80.88 92 HIS A C 1
ATOM 704 O O . HIS A 1 92 ? -10.770 3.968 29.626 1.00 80.88 92 HIS A O 1
ATOM 710 N N . LYS A 1 93 ? -11.919 2.166 30.307 1.00 85.25 93 LYS A N 1
ATOM 711 C CA . LYS A 1 93 ? -11.976 1.556 28.969 1.00 85.25 93 LYS A CA 1
ATOM 712 C C . LYS A 1 93 ? -12.737 2.420 27.964 1.00 85.25 93 LYS A C 1
ATOM 714 O O . LYS A 1 93 ? -12.340 2.481 26.808 1.00 85.25 93 LYS A O 1
ATOM 719 N N . ILE A 1 94 ? -13.805 3.096 28.397 1.00 86.19 94 ILE A N 1
ATOM 720 C CA . ILE A 1 94 ? -14.563 4.025 27.544 1.00 86.19 94 ILE A CA 1
ATOM 721 C C . ILE A 1 94 ? -13.658 5.157 27.047 1.00 86.19 94 ILE A C 1
ATOM 723 O O . ILE A 1 94 ? -13.637 5.414 25.848 1.00 86.19 94 ILE A O 1
ATOM 727 N N . ARG A 1 95 ? -12.856 5.766 27.932 1.00 79.62 95 ARG A N 1
ATOM 728 C CA . ARG A 1 95 ? -11.901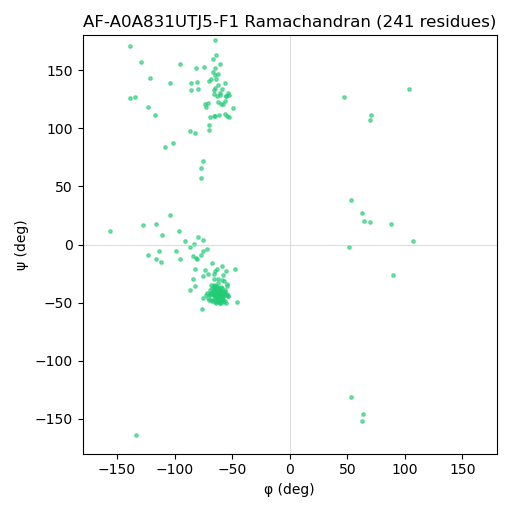 6.818 27.547 1.00 79.62 95 ARG A CA 1
ATOM 729 C C . ARG A 1 95 ? -10.890 6.322 26.508 1.00 79.62 95 ARG A C 1
ATOM 731 O O . ARG A 1 95 ? -10.720 6.953 25.472 1.00 79.62 95 ARG A O 1
ATOM 738 N N . LEU A 1 96 ? -10.291 5.150 26.727 1.00 78.56 96 LEU A N 1
ATOM 739 C CA . LEU A 1 96 ? -9.350 4.554 25.767 1.00 78.56 96 LEU A CA 1
ATOM 740 C C . LEU A 1 96 ? -10.004 4.241 24.411 1.00 78.56 96 LEU A C 1
ATOM 742 O O . LEU A 1 96 ? -9.410 4.492 23.365 1.00 78.56 96 LEU A O 1
ATOM 746 N N . VAL A 1 97 ? -11.240 3.736 24.411 1.00 85.56 97 VAL A N 1
ATOM 747 C CA . VAL A 1 97 ? -12.000 3.481 23.177 1.00 85.56 97 VAL A CA 1
ATOM 748 C C . VAL A 1 97 ? -12.336 4.778 22.438 1.00 85.56 97 VAL A C 1
ATOM 750 O O . VAL A 1 97 ? -12.272 4.788 21.209 1.00 85.56 97 VAL A O 1
ATOM 753 N N . ASP A 1 98 ? -12.621 5.874 23.143 1.00 83.12 98 ASP A N 1
ATOM 754 C CA . ASP A 1 98 ? -12.868 7.179 22.519 1.00 83.12 98 ASP A CA 1
ATOM 755 C C . ASP A 1 98 ? -11.640 7.681 21.740 1.00 83.12 98 ASP A C 1
ATOM 757 O O . ASP A 1 98 ? -11.791 8.158 20.612 1.00 83.12 98 ASP A O 1
ATOM 761 N N . HIS A 1 99 ? -10.423 7.467 22.254 1.00 76.44 99 HIS A N 1
ATOM 762 C CA . HIS A 1 99 ? -9.193 7.761 21.506 1.00 76.44 99 HIS A CA 1
ATOM 763 C C . HIS A 1 99 ? -9.051 6.900 20.240 1.00 76.44 99 HIS A C 1
ATOM 765 O O . HIS A 1 99 ? -8.698 7.415 19.177 1.00 76.44 99 HIS A O 1
ATOM 771 N N . VAL A 1 100 ? -9.371 5.602 20.314 1.00 80.00 100 VAL A N 1
ATOM 772 C CA . VAL A 1 100 ? -9.341 4.707 19.139 1.00 80.00 100 VAL A CA 1
ATOM 773 C C . VAL A 1 100 ? -10.377 5.138 18.092 1.00 80.00 100 VAL A C 1
ATOM 775 O O . VAL A 1 100 ? -10.067 5.174 16.901 1.00 80.00 100 VAL A O 1
ATOM 778 N N . ILE A 1 101 ? -11.591 5.508 18.517 1.00 83.81 101 ILE A N 1
ATOM 779 C CA . ILE A 1 101 ? -12.653 6.023 17.638 1.00 83.81 101 ILE A CA 1
ATOM 780 C C . ILE A 1 101 ? -12.202 7.307 16.936 1.00 83.81 101 ILE A C 1
ATOM 782 O O . ILE A 1 101 ? -12.370 7.418 15.721 1.00 83.81 101 ILE A O 1
ATOM 786 N N . ALA A 1 102 ? -11.625 8.261 17.673 1.00 75.00 102 ALA A N 1
ATOM 787 C CA . ALA A 1 102 ? -11.126 9.512 17.104 1.00 75.00 102 ALA A CA 1
ATOM 788 C C . ALA A 1 102 ? -10.037 9.265 16.051 1.00 75.00 102 ALA A C 1
ATOM 790 O O . ALA A 1 102 ? -10.087 9.842 14.962 1.00 75.00 102 ALA A O 1
ATOM 791 N N . LYS A 1 103 ? -9.108 8.339 16.329 1.00 72.88 103 LYS A N 1
ATOM 792 C CA . LYS A 1 103 ? -8.060 7.959 15.377 1.00 72.88 103 LYS A CA 1
ATOM 793 C C . LYS A 1 103 ? -8.639 7.363 14.093 1.00 72.88 103 LYS A C 1
ATOM 795 O O . LYS A 1 103 ? -8.284 7.803 13.006 1.00 72.88 103 LYS A O 1
ATOM 800 N N . LEU A 1 104 ? -9.558 6.401 14.210 1.00 76.06 104 LEU A N 1
ATOM 801 C CA . LEU A 1 104 ? -10.173 5.741 13.051 1.00 76.06 104 LEU A CA 1
ATOM 802 C C . LEU A 1 104 ? -11.038 6.678 12.199 1.00 76.06 104 LEU A C 1
ATOM 804 O O . LEU A 1 104 ? -11.246 6.382 11.024 1.00 76.06 104 LEU A O 1
ATOM 808 N N . ARG A 1 105 ? -11.575 7.758 12.781 1.00 72.06 105 ARG A N 1
ATOM 809 C CA . ARG A 1 105 ? -12.415 8.721 12.061 1.00 72.06 105 ARG A CA 1
ATOM 810 C C . ARG A 1 105 ? -11.610 9.651 11.174 1.00 72.06 105 ARG A C 1
ATOM 812 O O . ARG A 1 105 ? -11.925 9.722 9.996 1.00 72.06 105 ARG A O 1
ATOM 819 N N . ASP A 1 106 ? -10.624 10.361 11.723 1.00 59.69 106 ASP A N 1
ATOM 820 C CA . ASP A 1 106 ? -9.987 11.422 10.934 1.00 59.69 106 ASP A CA 1
ATOM 821 C C . ASP A 1 106 ? -8.558 11.804 11.340 1.00 59.69 106 ASP A C 1
ATOM 823 O O . ASP A 1 106 ? -8.058 12.818 10.864 1.00 59.69 106 ASP A O 1
ATOM 827 N N . ASN A 1 107 ? -7.871 11.035 12.198 1.00 52.31 107 ASN A N 1
ATOM 828 C CA . ASN A 1 107 ? -6.498 11.311 12.676 1.00 52.31 107 ASN A CA 1
ATOM 829 C C . ASN A 1 107 ? -6.231 12.728 13.256 1.00 52.31 107 ASN A C 1
ATOM 831 O O . ASN A 1 107 ? -5.121 12.980 13.707 1.00 52.31 107 ASN A O 1
ATOM 835 N N . THR A 1 108 ? -7.208 13.637 13.259 1.00 39.41 108 THR A N 1
ATOM 836 C CA . THR A 1 108 ? -7.053 15.083 13.499 1.00 39.41 108 THR A CA 1
ATOM 837 C C . THR A 1 108 ? -7.774 15.553 14.757 1.00 39.41 108 THR A C 1
ATOM 839 O O . THR A 1 108 ? -7.544 16.667 15.227 1.00 39.41 108 THR A O 1
ATOM 842 N N . GLN A 1 109 ? -8.645 14.720 15.330 1.00 41.09 109 GLN A N 1
ATOM 843 C CA . GLN A 1 109 ? -9.435 15.099 16.492 1.00 41.09 109 GLN A CA 1
ATOM 844 C C . GLN A 1 109 ? -8.653 14.817 17.783 1.00 41.09 109 GLN A C 1
ATOM 846 O O . GLN A 1 109 ? -8.627 13.693 18.284 1.00 41.09 109 GLN A O 1
ATOM 851 N N . ARG A 1 110 ? -8.012 15.862 18.321 1.00 44.06 110 ARG A N 1
ATOM 852 C CA . ARG A 1 110 ? -7.397 15.857 19.656 1.00 44.06 110 ARG A CA 1
ATOM 853 C C . ARG A 1 110 ? -8.497 15.726 20.712 1.00 44.06 110 ARG A C 1
ATOM 855 O O . ARG A 1 110 ? -9.285 16.648 20.904 1.00 44.06 110 ARG A O 1
ATOM 862 N N . LEU A 1 111 ? -8.555 14.586 21.393 1.00 46.75 111 LEU A N 1
ATOM 863 C CA . LEU A 1 111 ? -9.394 14.402 22.575 1.00 46.75 111 LEU A CA 1
ATOM 864 C C . LEU A 1 111 ? -8.501 14.521 23.813 1.00 46.75 111 LEU A C 1
ATOM 866 O O . LEU A 1 111 ? -7.987 13.517 24.280 1.00 46.75 111 LEU A O 1
ATOM 870 N N . CYS A 1 112 ? -8.295 15.732 24.329 1.00 46.56 112 CYS A N 1
ATOM 871 C CA . CYS A 1 112 ? -7.756 15.924 25.677 1.00 46.56 112 CYS A CA 1
ATOM 872 C C . CYS A 1 112 ? -8.799 16.647 26.524 1.00 46.56 112 CYS A C 1
ATOM 874 O O . CYS A 1 112 ? -9.047 17.827 26.280 1.00 46.56 112 CYS A O 1
ATOM 876 N N . PRO A 1 113 ? -9.406 16.001 27.525 1.00 41.28 113 PRO A N 1
ATOM 877 C CA . PRO A 1 113 ? -9.837 16.720 28.708 1.00 41.28 113 PRO A CA 1
ATOM 878 C C . PRO A 1 113 ? -8.585 17.135 29.495 1.00 41.28 113 PRO A C 1
ATOM 880 O O . PRO A 1 113 ? -7.614 16.381 29.567 1.00 41.28 113 PRO A O 1
ATOM 883 N N . GLU A 1 114 ? -8.589 18.337 30.062 1.00 40.44 114 GLU A N 1
ATOM 884 C CA . GLU A 1 114 ? -7.502 18.830 30.911 1.00 40.44 114 GLU A CA 1
ATOM 885 C C . GLU A 1 114 ? -7.236 17.861 32.081 1.00 40.44 114 GLU A C 1
ATOM 887 O O . GLU A 1 114 ? -8.153 17.507 32.822 1.00 40.44 114 GLU A O 1
ATOM 892 N N . GLY A 1 115 ? -5.975 17.447 32.259 1.00 47.66 115 GLY A N 1
ATOM 893 C CA . GLY A 1 115 ? -5.491 16.850 33.512 1.00 47.66 115 GLY A CA 1
ATOM 894 C C . GLY A 1 115 ? -5.207 15.341 33.559 1.00 47.66 115 GLY A C 1
ATOM 895 O O . GLY A 1 115 ? -4.809 14.866 34.619 1.00 47.66 115 GLY A O 1
ATOM 896 N N . GLU A 1 116 ? -5.334 14.572 32.474 1.00 48.28 116 GLU A N 1
ATOM 897 C CA . GLU A 1 116 ? -4.988 13.136 32.482 1.00 48.28 116 GLU A CA 1
ATOM 898 C C . GLU A 1 116 ? -4.153 12.715 31.264 1.00 48.28 116 GLU A C 1
ATOM 900 O O . GLU A 1 116 ? -4.581 12.931 30.139 1.00 48.28 116 GLU A O 1
ATOM 905 N N . GLU A 1 117 ? -3.007 12.074 31.550 1.00 47.97 117 GLU A N 1
ATOM 906 C CA . GLU A 1 117 ? -2.026 11.429 30.652 1.00 47.97 117 GLU A CA 1
ATOM 907 C C . GLU A 1 117 ? -1.565 12.225 29.415 1.00 47.97 117 GLU A C 1
ATOM 909 O O . GLU A 1 117 ? -2.336 12.656 28.569 1.00 47.97 117 GLU A O 1
ATOM 914 N N . ASP A 1 118 ? -0.243 12.355 29.279 1.00 52.06 118 ASP A N 1
ATOM 915 C CA . ASP A 1 118 ? 0.405 12.984 28.131 1.00 52.06 118 ASP A CA 1
ATOM 916 C C . ASP A 1 118 ? -0.081 12.355 26.808 1.00 52.06 118 ASP A C 1
ATOM 918 O O . ASP A 1 118 ? 0.212 11.188 26.503 1.00 52.06 118 ASP A O 1
ATOM 922 N N . LEU A 1 119 ? -0.864 13.125 26.045 1.00 45.00 119 LEU A N 1
ATOM 923 C CA . LEU A 1 119 ? -1.422 12.725 24.755 1.00 45.00 119 LEU A CA 1
ATOM 924 C C . LEU A 1 119 ? -0.345 12.368 23.749 1.00 45.00 119 LEU A C 1
ATOM 926 O O . LEU A 1 119 ? -0.592 11.487 22.932 1.00 45.00 119 LEU A O 1
ATOM 930 N N . ASP A 1 120 ? 0.837 12.977 23.820 1.00 43.78 120 ASP A N 1
ATOM 931 C CA . ASP A 1 120 ? 1.932 12.646 22.908 1.00 43.78 120 ASP A CA 1
ATOM 932 C C . ASP A 1 120 ? 2.343 11.177 23.093 1.00 43.78 120 ASP A C 1
ATOM 934 O O . ASP A 1 120 ? 2.693 10.476 22.139 1.00 43.78 120 ASP A O 1
ATOM 938 N N . SER A 1 121 ? 2.169 10.656 24.311 1.00 48.47 121 SER A N 1
ATOM 939 C CA . SER A 1 121 ? 2.354 9.250 24.622 1.00 48.47 121 SER A CA 1
ATOM 940 C C . SER A 1 121 ? 1.244 8.378 24.014 1.00 48.47 121 SER A C 1
ATOM 942 O O . SER A 1 121 ? 1.567 7.391 23.365 1.00 48.47 121 SER A O 1
ATOM 944 N N . ILE A 1 122 ? -0.043 8.739 24.124 1.00 48.00 122 ILE A N 1
ATOM 945 C CA . ILE A 1 122 ? -1.179 7.964 23.573 1.00 48.00 122 ILE A CA 1
ATOM 946 C C . ILE A 1 122 ? -1.234 8.047 22.036 1.00 48.00 122 ILE A C 1
ATOM 948 O O . ILE A 1 122 ? -1.442 7.035 21.372 1.00 48.00 122 ILE A O 1
ATOM 952 N N . GLU A 1 123 ? -1.007 9.221 21.454 1.00 44.91 123 GLU A N 1
ATOM 953 C CA . GLU A 1 123 ? -1.058 9.491 20.015 1.00 44.91 123 GLU A CA 1
ATOM 954 C C . GLU A 1 123 ? 0.085 8.794 19.266 1.00 44.91 123 GLU A C 1
ATOM 956 O O . GLU A 1 123 ? -0.169 8.154 18.241 1.00 44.91 123 GLU A O 1
ATOM 961 N N . SER A 1 124 ? 1.304 8.805 19.826 1.00 44.09 124 SER A N 1
ATOM 962 C CA . SER A 1 124 ? 2.442 8.002 19.349 1.00 44.09 124 SER A CA 1
ATOM 963 C C . SER A 1 124 ? 2.110 6.503 19.310 1.00 44.09 124 SER A C 1
ATOM 965 O O . SER A 1 124 ? 2.395 5.804 18.337 1.00 44.09 124 SER A O 1
ATOM 967 N N . ARG A 1 125 ? 1.377 6.012 20.315 1.00 53.66 125 ARG A N 1
ATOM 968 C CA . ARG A 1 125 ? 1.016 4.593 20.465 1.00 53.66 125 ARG A CA 1
ATOM 969 C C . ARG A 1 125 ? -0.113 4.135 19.541 1.00 53.66 125 ARG A C 1
ATOM 971 O O . ARG A 1 125 ? -0.344 2.942 19.442 1.00 53.66 125 ARG A O 1
ATOM 978 N N . ILE A 1 126 ? -0.813 5.017 18.827 1.00 55.00 126 ILE A N 1
ATOM 979 C CA . ILE A 1 126 ? -1.851 4.632 17.845 1.00 55.00 126 ILE A CA 1
ATOM 980 C C . ILE A 1 126 ? -1.389 4.953 16.402 1.00 55.00 126 ILE A C 1
ATOM 982 O O . ILE A 1 126 ? -2.132 4.770 15.437 1.00 55.00 126 ILE A O 1
ATOM 986 N N . GLN A 1 127 ? -0.122 5.348 16.205 1.00 50.88 127 GLN A N 1
ATOM 987 C CA . GLN A 1 127 ? 0.467 5.599 14.876 1.00 50.88 127 GLN A CA 1
ATOM 988 C C . GLN A 1 127 ? 0.427 4.370 13.946 1.00 50.88 127 GLN A C 1
ATOM 990 O O . GLN A 1 127 ? 0.500 4.502 12.729 1.00 50.88 127 GLN A O 1
ATOM 995 N N . HIS A 1 128 ? 0.241 3.163 14.486 1.00 54.09 128 HIS A N 1
ATOM 996 C CA . HIS A 1 128 ? 0.146 1.930 13.698 1.00 54.09 128 HIS A CA 1
ATOM 997 C C . HIS A 1 128 ? -1.282 1.540 13.267 1.00 54.09 128 HIS A C 1
ATOM 999 O O . HIS A 1 128 ? -1.448 0.488 12.641 1.00 54.09 128 HIS A O 1
ATOM 1005 N N . LEU A 1 129 ? -2.301 2.356 13.579 1.00 61.22 129 LEU A N 1
ATOM 1006 C CA . LEU A 1 129 ? -3.684 2.163 13.109 1.00 61.22 129 LEU A CA 1
ATOM 1007 C C . LEU A 1 129 ? -4.033 2.970 11.857 1.00 61.22 129 LEU A C 1
ATOM 1009 O O . LEU A 1 129 ? -5.201 3.009 11.464 1.00 61.22 129 LEU A O 1
ATOM 1013 N N . ASP A 1 130 ? -3.044 3.551 11.184 1.00 62.31 130 ASP A N 1
ATOM 1014 C CA . ASP A 1 130 ? -3.255 4.003 9.817 1.00 62.31 130 ASP A CA 1
ATOM 1015 C C . ASP A 1 130 ? -3.731 2.805 8.978 1.00 62.31 130 ASP A C 1
ATOM 1017 O O . ASP A 1 130 ? -3.082 1.760 8.933 1.00 62.31 130 ASP A O 1
ATOM 1021 N N . ILE A 1 131 ? -4.892 2.936 8.325 1.00 62.31 131 ILE A N 1
ATOM 1022 C CA . ILE A 1 131 ? -5.582 1.853 7.579 1.00 62.31 131 ILE A CA 1
ATOM 1023 C C . ILE A 1 131 ? -4.671 1.213 6.511 1.00 62.31 131 ILE A C 1
ATOM 1025 O O . ILE A 1 131 ? -4.842 0.071 6.075 1.00 62.31 131 ILE A O 1
ATOM 1029 N N . CYS A 1 132 ? -3.664 1.964 6.096 1.00 57.53 132 CYS A N 1
ATOM 1030 C CA . CYS A 1 132 ? -2.664 1.599 5.115 1.00 57.53 132 CYS A CA 1
ATOM 1031 C C . CYS A 1 132 ? -1.529 0.713 5.672 1.00 57.53 132 CYS A C 1
ATOM 1033 O O . CYS A 1 132 ? -0.783 0.122 4.887 1.00 57.53 132 CYS A O 1
ATOM 1035 N N . ASN A 1 133 ? -1.405 0.578 6.994 1.00 64.00 133 ASN A N 1
ATOM 1036 C CA . ASN A 1 133 ? -0.444 -0.306 7.649 1.00 64.00 133 ASN A CA 1
ATOM 1037 C C . ASN A 1 133 ? -0.791 -1.780 7.344 1.00 64.00 133 ASN A C 1
ATOM 1039 O O . ASN A 1 133 ? -1.950 -2.186 7.427 1.00 64.00 133 ASN A O 1
ATOM 1043 N N . HIS A 1 134 ? 0.193 -2.604 6.964 1.00 61.16 134 HIS A N 1
ATOM 1044 C CA . HIS A 1 134 ? -0.024 -4.042 6.726 1.00 61.16 134 HIS A CA 1
ATOM 1045 C C . HIS A 1 134 ? -0.558 -4.757 7.974 1.00 61.16 134 HIS A C 1
ATOM 1047 O O . HIS A 1 134 ? -1.516 -5.527 7.907 1.00 61.16 134 HIS A O 1
ATOM 1053 N N . GLY A 1 135 ? 0.032 -4.440 9.122 1.00 65.25 135 GLY A N 1
ATOM 1054 C CA . GLY A 1 135 ? -0.352 -4.945 10.425 1.00 65.25 135 GLY A CA 1
ATOM 1055 C C . GLY A 1 135 ? -1.669 -4.386 10.946 1.00 65.25 135 GLY A C 1
ATOM 1056 O O . GLY A 1 135 ? -2.105 -4.845 11.995 1.00 65.25 135 GLY A O 1
ATOM 1057 N N . TRP A 1 136 ? -2.336 -3.452 10.251 1.00 73.94 136 TRP A N 1
ATOM 1058 C CA . TRP A 1 136 ? -3.502 -2.720 10.764 1.00 73.94 136 TRP A CA 1
ATOM 1059 C C . TRP A 1 136 ? -4.538 -3.624 11.447 1.00 73.94 136 TRP A C 1
ATOM 1061 O O . TRP A 1 136 ? -4.922 -3.381 12.591 1.00 73.94 136 TRP A O 1
ATOM 1071 N N . ARG A 1 137 ? -4.937 -4.722 10.787 1.00 77.25 137 ARG A N 1
ATOM 1072 C CA . ARG A 1 137 ? -5.949 -5.658 11.309 1.00 77.25 137 ARG A CA 1
ATOM 1073 C C . ARG A 1 137 ? -5.500 -6.356 12.596 1.00 77.25 137 ARG A C 1
ATOM 1075 O O . ARG A 1 137 ? -6.328 -6.652 13.459 1.00 77.25 137 ARG A O 1
ATOM 1082 N N . ILE A 1 138 ? -4.218 -6.685 12.695 1.00 75.94 138 ILE A N 1
ATOM 1083 C CA . ILE A 1 138 ? -3.631 -7.334 13.870 1.00 75.94 138 ILE A CA 1
ATOM 1084 C C . ILE A 1 138 ? -3.474 -6.290 14.977 1.00 75.94 138 ILE A C 1
ATOM 1086 O O . ILE A 1 138 ? -3.925 -6.510 16.098 1.00 75.94 138 ILE A O 1
ATOM 1090 N N . ASN A 1 139 ? -2.951 -5.118 14.628 1.00 74.56 139 ASN A N 1
ATOM 1091 C CA . ASN A 1 139 ? -2.694 -4.009 15.533 1.00 74.56 139 ASN A CA 1
ATOM 1092 C C . ASN A 1 139 ? -3.985 -3.519 16.208 1.00 74.56 139 ASN A C 1
ATOM 1094 O O . ASN A 1 139 ? -4.003 -3.388 17.428 1.00 74.56 139 ASN A O 1
ATOM 1098 N N . ILE A 1 140 ? -5.095 -3.353 15.472 1.00 80.19 140 ILE A N 1
ATOM 1099 C CA . ILE A 1 140 ? -6.376 -2.967 16.088 1.00 80.19 140 ILE A CA 1
ATOM 1100 C C . ILE A 1 140 ? -6.878 -4.030 17.072 1.00 80.19 140 ILE A C 1
ATOM 1102 O O . ILE A 1 140 ? -7.365 -3.693 18.144 1.00 80.19 140 ILE A O 1
ATOM 1106 N N . GLN A 1 141 ? -6.716 -5.321 16.770 1.00 84.94 141 GLN A N 1
ATOM 1107 C CA . GLN A 1 141 ? -7.140 -6.389 17.682 1.00 84.94 141 GLN A CA 1
ATOM 1108 C C . GLN A 1 141 ? -6.283 -6.449 18.947 1.00 84.94 141 GLN A C 1
ATOM 1110 O O . GLN A 1 141 ? -6.830 -6.657 20.028 1.00 84.94 141 GLN A O 1
ATOM 1115 N N . ILE A 1 142 ? -4.971 -6.243 18.819 1.00 77.81 142 ILE A N 1
ATOM 1116 C CA . ILE A 1 142 ? -4.051 -6.149 19.958 1.00 77.81 142 ILE A CA 1
ATOM 1117 C C . ILE A 1 142 ? -4.460 -4.980 20.856 1.00 77.81 142 ILE A C 1
ATOM 1119 O O . ILE A 1 142 ? -4.679 -5.188 22.045 1.00 77.81 142 ILE A O 1
ATOM 1123 N N . VAL A 1 143 ? -4.664 -3.789 20.281 1.00 78.38 143 VAL A N 1
ATOM 1124 C CA . VAL A 1 143 ? -5.094 -2.594 21.026 1.00 78.38 143 VAL A CA 1
ATOM 1125 C C . VAL A 1 143 ? -6.381 -2.866 21.805 1.00 78.38 143 VAL A C 1
ATOM 1127 O O . VAL A 1 143 ? -6.438 -2.633 23.011 1.00 78.38 143 VAL A O 1
ATOM 1130 N N . LEU A 1 144 ? -7.405 -3.418 21.150 1.00 86.44 144 LEU A N 1
ATOM 1131 C CA . LEU A 1 144 ? -8.674 -3.718 21.817 1.00 86.44 144 LEU A CA 1
ATOM 1132 C C . LEU A 1 144 ? -8.528 -4.774 22.918 1.00 86.44 144 LEU A C 1
ATOM 1134 O O . LEU A 1 144 ? -9.191 -4.667 23.949 1.00 86.44 144 LEU A O 1
ATOM 1138 N N . ARG A 1 145 ? -7.659 -5.773 22.731 1.00 84.56 145 ARG A N 1
ATOM 1139 C CA . ARG A 1 145 ? -7.383 -6.791 23.750 1.00 84.56 145 ARG A CA 1
ATOM 1140 C C . ARG A 1 145 ? -6.733 -6.185 24.990 1.00 84.56 145 ARG A C 1
ATOM 1142 O O . ARG A 1 145 ? -7.179 -6.473 26.096 1.00 84.56 145 ARG A O 1
ATOM 1149 N N . GLU A 1 146 ? -5.711 -5.350 24.821 1.00 78.19 146 GLU A N 1
ATOM 1150 C CA . GLU A 1 146 ? -5.003 -4.731 25.949 1.00 78.19 146 GLU A CA 1
ATOM 1151 C C . GLU A 1 146 ? -5.921 -3.781 26.733 1.00 78.19 146 GLU A C 1
ATOM 1153 O O . GLU A 1 146 ? -5.959 -3.848 27.965 1.00 78.19 146 GLU A O 1
ATOM 1158 N N . ILE A 1 147 ? -6.759 -2.998 26.033 1.00 82.38 147 ILE A N 1
ATOM 1159 C CA . ILE A 1 147 ? -7.828 -2.206 26.667 1.00 82.38 147 ILE A CA 1
ATOM 1160 C C . ILE A 1 147 ? -8.767 -3.126 27.460 1.00 82.38 147 ILE A C 1
ATOM 1162 O O . ILE A 1 147 ? -9.108 -2.836 28.609 1.00 82.38 147 ILE A O 1
ATOM 1166 N N . GLY A 1 148 ? -9.177 -4.255 26.879 1.00 84.88 148 GLY A N 1
ATOM 1167 C CA . GLY A 1 148 ? -10.037 -5.235 27.539 1.00 84.88 148 GLY A CA 1
ATOM 1168 C C . GLY A 1 148 ? -9.445 -5.826 28.818 1.00 84.88 148 GLY A C 1
ATOM 1169 O O . GLY A 1 148 ? -10.173 -6.002 29.800 1.00 84.88 148 GLY A O 1
ATOM 1170 N N . LEU A 1 149 ? -8.130 -6.051 28.837 1.00 82.62 149 LEU A N 1
ATOM 1171 C CA . LEU A 1 149 ? -7.369 -6.517 30.000 1.00 82.62 149 LEU A CA 1
ATOM 1172 C C . LEU A 1 149 ? -7.132 -5.422 31.055 1.00 82.62 149 LEU A C 1
ATOM 1174 O O . LEU A 1 149 ? -6.607 -5.722 32.124 1.00 82.62 149 LEU A O 1
ATOM 1178 N N . GLY A 1 150 ? -7.515 -4.170 30.781 1.00 73.62 150 GLY A N 1
ATOM 1179 C CA . GLY A 1 150 ? -7.310 -3.040 31.692 1.00 73.62 150 GLY A CA 1
ATOM 1180 C C . GLY A 1 150 ? -5.842 -2.641 31.842 1.00 73.62 150 GLY A C 1
ATOM 1181 O O . GLY A 1 150 ? -5.479 -2.004 32.830 1.00 73.62 150 GLY A O 1
ATOM 1182 N N . ARG A 1 151 ? -4.990 -3.038 30.893 1.00 69.88 151 ARG A N 1
ATOM 1183 C CA . ARG A 1 151 ? -3.570 -2.692 30.898 1.00 69.88 151 ARG A CA 1
ATOM 1184 C C . ARG A 1 151 ? -3.390 -1.282 30.359 1.00 69.88 151 ARG A C 1
ATOM 1186 O O . ARG A 1 151 ? -4.040 -0.886 29.391 1.00 69.88 151 ARG A O 1
ATOM 1193 N N . ARG A 1 152 ? -2.490 -0.525 30.990 1.00 56.69 152 ARG A N 1
ATOM 1194 C CA . ARG A 1 152 ? -2.045 0.756 30.441 1.00 56.69 152 ARG A CA 1
ATOM 1195 C C . ARG A 1 152 ? -1.317 0.496 29.129 1.00 56.69 152 ARG A C 1
ATOM 1197 O O . ARG A 1 152 ? -0.549 -0.450 29.021 1.00 56.69 152 ARG A O 1
ATOM 1204 N N . ILE A 1 153 ? -1.520 1.384 28.163 1.00 56.19 153 ILE A N 1
ATOM 1205 C CA . ILE A 1 153 ? -0.804 1.367 26.879 1.00 56.19 153 ILE A CA 1
ATOM 1206 C C . ILE A 1 153 ? 0.609 1.983 27.056 1.00 56.19 153 ILE A C 1
ATOM 1208 O O . ILE A 1 153 ? 1.342 2.193 26.099 1.00 56.19 153 ILE A O 1
ATOM 1212 N N . ALA A 1 154 ? 1.025 2.304 28.286 1.00 41.28 154 ALA A N 1
ATOM 1213 C CA . ALA A 1 154 ? 2.395 2.697 28.588 1.00 41.28 154 ALA A CA 1
ATOM 1214 C C . ALA A 1 154 ? 3.328 1.517 28.272 1.00 41.28 154 ALA A C 1
ATOM 1216 O O . ALA A 1 154 ? 3.070 0.420 28.741 1.00 41.28 154 ALA A O 1
ATOM 1217 N N . GLU A 1 155 ? 4.376 1.749 27.473 1.00 41.62 155 GLU A N 1
ATOM 1218 C CA . GLU A 1 155 ? 5.351 0.748 26.980 1.00 41.62 155 GLU A CA 1
ATOM 1219 C C . GLU A 1 155 ? 5.008 -0.001 25.679 1.00 41.62 155 GLU A C 1
ATOM 1221 O O . GLU A 1 155 ? 5.676 -0.980 25.345 1.00 41.62 155 GLU A O 1
ATOM 1226 N N . TRP A 1 156 ? 4.069 0.477 24.851 1.00 45.97 156 TRP A N 1
ATOM 1227 C CA . TRP A 1 156 ? 4.012 -0.002 23.460 1.00 45.97 156 TRP A CA 1
ATOM 1228 C C . TRP A 1 156 ? 5.141 0.623 22.624 1.00 45.97 156 TRP A C 1
ATOM 1230 O O . TRP A 1 156 ? 4.945 1.530 21.820 1.00 45.97 156 TRP A O 1
ATOM 1240 N N . HIS A 1 157 ? 6.370 0.177 22.869 1.00 39.84 157 HIS A N 1
ATOM 1241 C CA . HIS A 1 157 ? 7.408 0.162 21.845 1.00 39.84 157 HIS A CA 1
ATOM 1242 C C . HIS A 1 157 ? 7.188 -1.084 20.990 1.00 39.84 157 HIS A C 1
ATOM 1244 O O . HIS A 1 157 ? 6.597 -2.057 21.451 1.00 39.84 157 HIS A O 1
ATOM 1250 N N . ALA A 1 158 ? 7.584 -1.046 19.723 1.00 41.25 158 ALA A N 1
ATOM 1251 C CA . ALA A 1 158 ? 7.471 -2.187 18.828 1.00 41.25 158 ALA A CA 1
ATOM 1252 C C . ALA A 1 158 ? 8.474 -3.286 19.240 1.00 41.25 158 ALA A C 1
ATOM 1254 O O . ALA A 1 158 ? 9.645 -3.215 18.876 1.00 41.25 158 ALA A O 1
ATOM 1255 N N . PRO A 1 159 ? 8.020 -4.310 19.989 1.00 37.72 159 PRO A N 1
ATOM 1256 C CA . PRO A 1 159 ? 8.277 -5.673 19.537 1.00 37.72 159 PRO A CA 1
ATOM 1257 C C . PRO A 1 159 ? 6.994 -6.505 19.356 1.00 37.72 159 PRO A C 1
ATOM 1259 O O . PRO A 1 159 ? 7.064 -7.581 18.774 1.00 37.72 159 PRO A O 1
ATOM 1262 N N . ASN A 1 160 ? 5.819 -6.010 19.789 1.00 43.09 160 ASN A N 1
ATOM 1263 C CA . ASN A 1 160 ? 4.547 -6.762 19.759 1.00 43.09 160 ASN A CA 1
ATOM 1264 C C . ASN A 1 160 ? 3.494 -6.235 18.764 1.00 43.09 160 ASN A C 1
ATOM 1266 O O . ASN A 1 160 ? 2.518 -6.926 18.482 1.00 43.09 160 ASN A O 1
ATOM 1270 N N . GLY A 1 161 ? 3.649 -5.013 18.250 1.00 45.81 161 GLY A N 1
ATOM 1271 C CA . GLY A 1 161 ? 2.904 -4.545 17.080 1.00 45.81 161 GLY A CA 1
ATOM 1272 C C . GLY A 1 161 ? 3.635 -4.981 15.816 1.00 45.81 161 GLY A C 1
ATOM 1273 O O . GLY A 1 161 ? 4.863 -4.908 15.770 1.00 45.81 161 GLY A O 1
ATOM 1274 N N . VAL A 1 162 ? 2.908 -5.425 14.787 1.00 50.03 162 VAL A N 1
ATOM 1275 C CA . VAL A 1 162 ? 3.535 -5.630 13.475 1.00 50.03 162 VAL A CA 1
ATOM 1276 C C . VAL A 1 162 ? 3.855 -4.234 12.950 1.00 50.03 162 VAL A C 1
ATOM 1278 O O . VAL A 1 162 ? 2.948 -3.470 12.595 1.00 50.03 162 VAL A O 1
ATOM 1281 N N . SER A 1 163 ? 5.136 -3.877 13.048 1.00 47.75 163 SER A N 1
ATOM 1282 C CA . SER A 1 163 ? 5.627 -2.548 12.721 1.00 47.75 163 SER A CA 1
ATOM 1283 C C . SER A 1 163 ? 5.497 -2.250 11.228 1.00 47.75 163 SER A C 1
ATOM 1285 O O . SER A 1 163 ? 5.384 -3.142 10.390 1.00 47.75 163 SER A O 1
ATOM 1287 N N . THR A 1 164 ? 5.523 -0.940 11.007 1.00 47.00 164 THR A N 1
ATOM 1288 C CA . THR A 1 164 ? 5.772 -0.170 9.792 1.00 47.00 164 THR A CA 1
ATOM 1289 C C . THR A 1 164 ? 4.723 -0.170 8.669 1.00 47.00 164 THR A C 1
ATOM 1291 O O . THR A 1 164 ? 4.529 -1.070 7.857 1.00 47.00 164 THR A O 1
ATOM 1294 N N . HIS A 1 165 ? 4.122 1.013 8.529 1.00 47.12 165 HIS A N 1
ATOM 1295 C CA . HIS A 1 165 ? 4.199 1.699 7.248 1.00 47.12 165 HIS A CA 1
ATOM 1296 C C . HIS A 1 165 ? 5.655 1.747 6.772 1.00 47.12 165 HIS A C 1
ATOM 1298 O O . HIS A 1 165 ? 6.479 2.372 7.429 1.00 47.12 165 HIS A O 1
ATOM 1304 N N . GLY A 1 166 ? 5.950 1.124 5.636 1.00 44.66 166 GLY A N 1
ATOM 1305 C CA . GLY A 1 166 ? 7.313 1.044 5.112 1.00 44.66 166 GLY A CA 1
ATOM 1306 C C . GLY A 1 166 ? 7.902 -0.339 5.344 1.00 44.66 166 GLY A C 1
ATOM 1307 O O . GLY A 1 166 ? 7.763 -0.913 6.412 1.00 44.66 166 GLY A O 1
ATOM 1308 N N . ASP A 1 167 ? 8.511 -0.865 4.296 1.00 48.56 167 ASP A N 1
ATOM 1309 C CA . ASP A 1 167 ? 9.125 -2.182 4.211 1.00 48.56 167 ASP A CA 1
ATOM 1310 C C . ASP A 1 167 ? 8.152 -3.362 4.219 1.00 48.56 167 ASP A C 1
ATOM 1312 O O . ASP A 1 167 ? 7.546 -3.755 5.210 1.00 48.56 167 ASP A O 1
ATOM 1316 N N . THR A 1 168 ? 8.023 -3.952 3.033 1.00 54.75 168 THR A N 1
ATOM 1317 C CA . THR A 1 168 ? 7.351 -5.230 2.796 1.00 54.75 168 THR A CA 1
ATOM 1318 C C . THR A 1 168 ? 8.409 -6.280 2.475 1.00 54.75 168 THR A C 1
ATOM 1320 O O . THR A 1 168 ? 8.682 -6.510 1.291 1.00 54.75 168 THR A O 1
ATOM 1323 N N . PRO A 1 169 ? 9.043 -6.907 3.487 1.00 55.97 169 PRO A N 1
ATOM 1324 C CA . PRO A 1 169 ? 10.051 -7.939 3.258 1.00 55.97 169 PRO A CA 1
ATOM 1325 C C . PRO A 1 169 ? 9.531 -9.078 2.371 1.00 55.97 169 PRO A C 1
ATOM 1327 O O . PRO A 1 169 ? 10.257 -9.600 1.530 1.00 55.97 169 PRO A O 1
ATOM 1330 N N . ASP A 1 170 ? 8.240 -9.405 2.486 1.00 60.81 170 ASP A N 1
ATOM 1331 C CA . ASP A 1 170 ? 7.548 -10.431 1.699 1.00 60.81 170 ASP A CA 1
ATOM 1332 C C . ASP A 1 170 ? 7.462 -10.107 0.198 1.00 60.81 170 ASP A C 1
ATOM 1334 O O . ASP A 1 170 ? 7.323 -11.007 -0.633 1.00 60.81 170 ASP A O 1
ATOM 1338 N N . ARG A 1 171 ? 7.562 -8.828 -0.183 1.00 70.56 171 ARG A N 1
ATOM 1339 C CA . ARG A 1 171 ? 7.530 -8.391 -1.588 1.00 70.56 171 ARG A CA 1
ATOM 1340 C C . ARG A 1 171 ? 8.917 -8.224 -2.196 1.00 70.56 171 ARG A C 1
ATOM 1342 O O . ARG A 1 171 ? 9.008 -8.149 -3.423 1.00 70.56 171 ARG A O 1
ATOM 1349 N N . ILE A 1 172 ? 9.982 -8.233 -1.387 1.00 74.06 172 ILE A N 1
ATOM 1350 C CA . ILE A 1 172 ? 11.370 -8.131 -1.863 1.00 74.06 172 ILE A CA 1
ATOM 1351 C C . ILE A 1 172 ? 11.689 -9.186 -2.933 1.00 74.06 172 ILE A C 1
ATOM 1353 O O . ILE A 1 172 ? 12.239 -8.795 -3.960 1.00 74.06 172 ILE A O 1
ATOM 1357 N N . PRO A 1 173 ? 11.305 -10.475 -2.811 1.00 79.50 173 PRO A N 1
ATOM 1358 C CA . PRO A 1 173 ? 11.572 -11.457 -3.866 1.00 79.50 173 PRO A CA 1
ATOM 1359 C C . PRO A 1 173 ? 10.932 -11.088 -5.213 1.00 79.50 173 PRO A C 1
ATOM 1361 O O . PRO A 1 173 ? 11.556 -11.224 -6.265 1.00 79.50 173 PRO A O 1
ATOM 1364 N N . VAL A 1 174 ? 9.702 -10.561 -5.185 1.00 83.19 174 VAL A N 1
ATOM 1365 C CA . VAL A 1 174 ? 8.976 -10.149 -6.397 1.00 83.19 174 VAL A CA 1
ATOM 1366 C C . VAL A 1 174 ? 9.619 -8.912 -7.025 1.00 83.19 174 VAL A C 1
ATOM 1368 O O . VAL A 1 174 ? 9.780 -8.854 -8.245 1.00 83.19 174 VAL A O 1
ATOM 1371 N N . LEU A 1 175 ? 10.012 -7.936 -6.203 1.00 85.19 175 LEU A N 1
ATOM 1372 C CA . LEU A 1 175 ? 10.724 -6.735 -6.650 1.00 85.19 175 LEU A CA 1
ATOM 1373 C C . LEU A 1 175 ? 12.109 -7.076 -7.198 1.00 85.19 175 LEU A C 1
ATOM 1375 O O . LEU A 1 175 ? 12.493 -6.541 -8.231 1.00 85.19 175 LEU A O 1
ATOM 1379 N N . LYS A 1 176 ? 12.826 -8.007 -6.562 1.00 85.62 176 LYS A N 1
ATOM 1380 C CA . LYS A 1 176 ? 14.133 -8.491 -7.011 1.00 85.62 176 LYS A CA 1
ATOM 1381 C C . LYS A 1 176 ? 14.044 -9.103 -8.405 1.00 85.62 176 LYS A C 1
ATOM 1383 O O . LYS A 1 176 ? 14.834 -8.732 -9.269 1.00 85.62 176 LYS A O 1
ATOM 1388 N N . GLY A 1 177 ? 13.062 -9.976 -8.646 1.00 89.00 177 GLY A N 1
ATOM 1389 C CA . GLY A 1 177 ? 12.827 -10.545 -9.977 1.00 89.00 177 GLY A CA 1
ATOM 1390 C C . GLY A 1 177 ? 12.521 -9.470 -11.023 1.00 89.00 177 GLY A C 1
ATOM 1391 O O . GLY A 1 177 ? 13.096 -9.482 -12.106 1.00 89.00 177 GLY A O 1
ATOM 1392 N N . LEU A 1 178 ? 11.680 -8.491 -10.676 1.00 91.44 178 LEU A N 1
ATOM 1393 C CA . LEU A 1 178 ? 11.347 -7.388 -11.578 1.00 91.44 178 LEU A CA 1
ATOM 1394 C C . LEU A 1 178 ? 12.562 -6.502 -11.890 1.00 91.44 178 LEU A C 1
ATOM 1396 O O . LEU A 1 178 ? 12.835 -6.262 -13.060 1.00 91.44 178 LEU A O 1
ATOM 1400 N N . ILE A 1 179 ? 13.316 -6.057 -10.880 1.00 91.38 179 ILE A N 1
ATOM 1401 C CA . ILE A 1 179 ? 14.507 -5.217 -11.079 1.00 91.38 179 ILE A CA 1
ATOM 1402 C C . ILE A 1 179 ? 1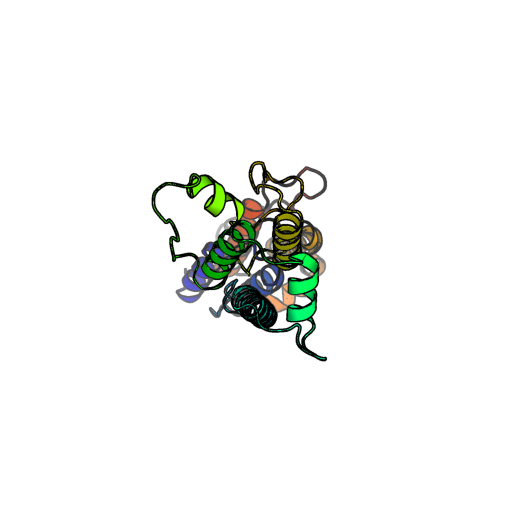5.565 -5.968 -11.890 1.00 91.38 179 ILE A C 1
ATOM 1404 O O . ILE A 1 179 ? 16.168 -5.370 -12.773 1.00 91.38 179 ILE A O 1
ATOM 1408 N N . THR A 1 180 ? 15.747 -7.271 -11.654 1.00 92.19 180 THR A N 1
ATOM 1409 C CA . THR A 1 180 ? 16.675 -8.099 -12.446 1.00 92.19 180 THR A CA 1
ATOM 1410 C C . THR A 1 180 ? 16.327 -8.03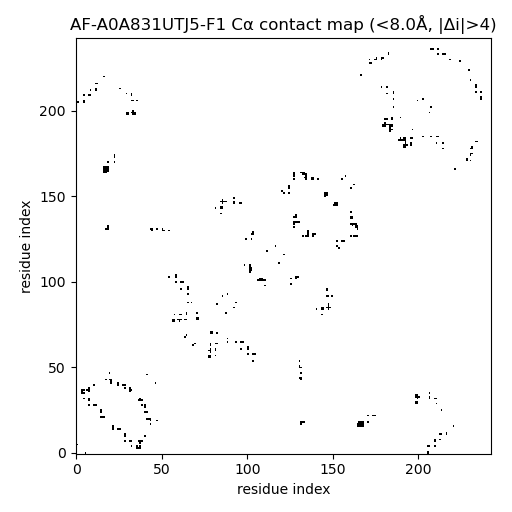4 -13.934 1.00 92.19 180 THR A C 1
ATOM 1412 O O . THR A 1 180 ? 17.190 -7.726 -14.749 1.00 92.19 180 THR A O 1
ATOM 1415 N N . SER A 1 181 ? 15.053 -8.218 -14.294 1.00 94.44 181 SER A N 1
ATOM 1416 C CA . SER A 1 181 ? 14.620 -8.098 -15.691 1.00 94.44 181 SER A CA 1
ATOM 1417 C C . SER A 1 181 ? 14.742 -6.675 -16.250 1.00 94.44 181 SER A C 1
ATOM 1419 O O . SER A 1 181 ? 15.044 -6.504 -17.428 1.00 94.44 181 SER A O 1
ATOM 1421 N N . LEU A 1 182 ? 14.519 -5.640 -15.432 1.00 95.31 182 LEU A N 1
ATOM 1422 C CA . LEU A 1 182 ? 14.705 -4.248 -15.861 1.00 95.31 182 LEU A CA 1
ATOM 1423 C C . LEU A 1 182 ? 16.180 -3.920 -16.128 1.00 95.31 182 LEU A C 1
ATOM 1425 O O . LEU A 1 182 ? 16.481 -3.190 -17.070 1.00 95.31 182 LEU A O 1
ATOM 1429 N N . ILE A 1 183 ? 17.094 -4.464 -15.321 1.00 93.31 183 ILE A N 1
ATOM 1430 C CA . ILE A 1 183 ? 18.541 -4.336 -15.527 1.00 93.31 183 ILE A CA 1
ATOM 1431 C C . ILE A 1 183 ? 18.961 -5.062 -16.803 1.00 93.31 183 ILE A C 1
ATOM 1433 O O . ILE A 1 183 ? 19.618 -4.445 -17.634 1.00 93.31 183 ILE A O 1
ATOM 1437 N N . ALA A 1 184 ? 18.500 -6.298 -17.014 1.00 93.56 184 ALA A N 1
ATOM 1438 C CA . ALA A 1 184 ? 18.753 -7.027 -18.257 1.00 93.56 184 ALA A CA 1
ATOM 1439 C C . ALA A 1 184 ? 18.296 -6.217 -19.487 1.00 93.56 184 ALA A C 1
ATOM 1441 O O . ALA A 1 184 ? 19.042 -6.059 -20.451 1.00 93.56 184 ALA A O 1
ATOM 1442 N N . TRP A 1 185 ? 17.125 -5.570 -19.417 1.00 95.75 185 TRP A N 1
ATOM 1443 C CA . TRP A 1 185 ? 16.663 -4.684 -20.491 1.00 95.75 185 TRP A CA 1
ATOM 1444 C C . TRP A 1 185 ? 17.574 -3.459 -20.697 1.00 95.75 185 TRP A C 1
ATOM 1446 O O . TRP A 1 185 ? 17.860 -3.089 -21.838 1.00 95.75 185 TRP A O 1
ATOM 1456 N N . LEU A 1 186 ? 18.074 -2.833 -19.621 1.00 94.19 186 LEU A N 1
ATOM 1457 C CA . LEU A 1 186 ? 19.062 -1.746 -19.713 1.00 94.19 186 LEU A CA 1
ATOM 1458 C C . LEU A 1 186 ? 20.376 -2.216 -20.356 1.00 94.19 186 LEU A C 1
ATOM 1460 O O . LEU A 1 186 ? 21.020 -1.448 -21.075 1.00 94.19 186 LEU A O 1
ATOM 1464 N N . GLU A 1 187 ? 20.761 -3.466 -20.144 1.00 92.62 187 GLU A N 1
ATOM 1465 C CA . GLU A 1 187 ? 21.952 -4.089 -20.731 1.00 92.62 187 GLU A CA 1
ATOM 1466 C C . GLU A 1 187 ? 21.709 -4.630 -22.149 1.00 92.62 187 GLU A C 1
ATOM 1468 O O . GLU A 1 187 ? 22.638 -5.090 -22.804 1.00 92.62 187 GLU A O 1
ATOM 1473 N N . SER A 1 188 ? 20.494 -4.466 -22.683 1.00 91.44 188 SER A N 1
ATOM 1474 C CA . SER A 1 188 ? 20.057 -5.002 -23.983 1.00 91.44 188 SER A CA 1
ATOM 1475 C C . SER A 1 188 ? 20.013 -6.537 -24.048 1.00 91.44 188 SER A C 1
ATOM 1477 O O . SER A 1 188 ? 19.969 -7.103 -25.139 1.00 91.44 188 SER A O 1
ATOM 1479 N N . ASP A 1 189 ? 19.959 -7.205 -22.895 1.00 93.38 189 ASP A N 1
ATOM 1480 C CA . ASP A 1 189 ? 19.671 -8.632 -22.769 1.00 93.38 189 ASP A CA 1
ATOM 1481 C C . ASP A 1 189 ? 18.150 -8.866 -22.814 1.00 93.38 189 ASP A C 1
ATOM 1483 O O . ASP A 1 189 ? 17.424 -8.724 -21.824 1.00 93.38 189 ASP A O 1
ATOM 1487 N N . ILE A 1 190 ? 17.653 -9.199 -24.008 1.00 90.88 190 ILE A N 1
ATOM 1488 C CA . ILE A 1 190 ? 16.227 -9.440 -24.266 1.00 90.88 190 ILE A CA 1
ATOM 1489 C C . ILE A 1 190 ? 15.734 -10.721 -23.582 1.00 90.88 190 ILE A C 1
ATOM 1491 O O . ILE A 1 190 ? 14.591 -10.760 -23.122 1.00 90.88 190 ILE A O 1
ATOM 1495 N N . GLU A 1 191 ? 16.579 -11.749 -23.495 1.00 91.19 191 GLU A N 1
ATOM 1496 C C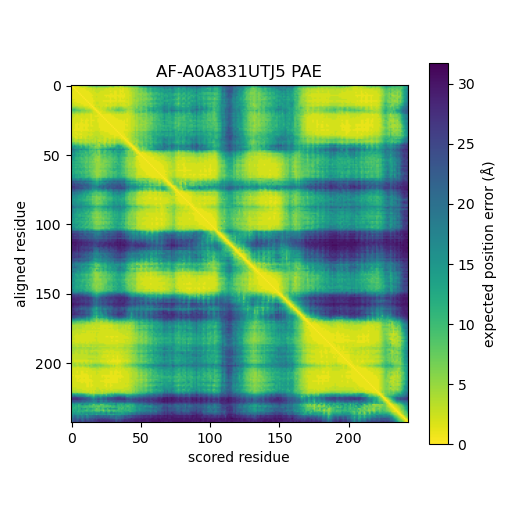A . GLU A 1 191 ? 16.218 -13.029 -22.885 1.00 91.19 191 GLU A CA 1
ATOM 1497 C C . GLU A 1 191 ? 16.076 -12.873 -21.366 1.00 91.19 191 GLU A C 1
ATOM 1499 O O . GLU A 1 191 ? 15.029 -13.219 -20.809 1.00 91.19 191 GLU A O 1
ATOM 1504 N N . GLY A 1 192 ? 17.049 -12.233 -20.708 1.00 90.94 192 GLY A N 1
ATOM 1505 C CA . GLY A 1 192 ? 16.994 -11.928 -19.275 1.00 90.94 192 GLY A CA 1
ATOM 1506 C C . GLY A 1 192 ? 15.900 -10.923 -18.894 1.00 90.94 192 GLY A C 1
ATOM 1507 O O . GLY A 1 192 ? 15.315 -10.998 -17.805 1.00 90.94 192 GLY A O 1
ATOM 1508 N N . ALA A 1 193 ? 15.548 -10.004 -19.799 1.00 91.75 193 ALA A N 1
ATOM 1509 C CA . ALA A 1 193 ? 14.416 -9.096 -19.613 1.00 91.75 193 ALA A CA 1
ATOM 1510 C C . ALA A 1 193 ? 13.052 -9.808 -19.717 1.00 91.75 193 ALA A C 1
ATOM 1512 O O . ALA A 1 193 ? 12.057 -9.352 -19.135 1.00 91.75 193 ALA A O 1
ATOM 1513 N N . GLY A 1 194 ? 12.986 -10.930 -20.441 1.00 94.06 194 GLY A N 1
ATOM 1514 C CA . GLY A 1 194 ? 11.790 -11.749 -20.612 1.00 94.06 194 GLY A CA 1
ATOM 1515 C C . GLY A 1 194 ? 10.587 -10.937 -21.101 1.00 94.06 194 GLY A C 1
ATOM 1516 O O . GLY A 1 194 ? 10.679 -10.126 -22.022 1.00 94.06 194 GLY A O 1
ATOM 1517 N N . LYS A 1 195 ? 9.429 -11.100 -20.444 1.00 94.31 195 LYS A N 1
ATOM 1518 C CA . LYS A 1 195 ? 8.202 -10.364 -20.809 1.00 94.31 195 LYS A CA 1
ATOM 1519 C C . LYS A 1 195 ? 8.359 -8.839 -20.764 1.00 94.31 195 LYS A C 1
ATOM 1521 O O . LYS A 1 195 ? 7.634 -8.130 -21.457 1.00 94.31 195 LYS A O 1
ATOM 1526 N N . TRP A 1 196 ? 9.286 -8.321 -19.955 1.00 94.94 196 TRP A N 1
ATOM 1527 C CA . TRP A 1 196 ? 9.480 -6.879 -19.818 1.00 94.94 196 TRP A CA 1
ATOM 1528 C C . TRP A 1 196 ? 10.166 -6.268 -21.038 1.00 94.94 196 TRP A C 1
ATOM 1530 O O . TRP A 1 196 ? 9.942 -5.092 -21.302 1.00 94.94 196 TRP A O 1
ATOM 1540 N N . ALA A 1 197 ? 10.889 -7.058 -21.841 1.00 93.50 197 ALA A N 1
ATOM 1541 C CA . ALA A 1 197 ? 11.383 -6.600 -23.137 1.00 93.50 197 ALA A CA 1
ATOM 1542 C C . ALA A 1 197 ? 10.241 -6.241 -24.095 1.00 93.50 197 ALA A C 1
ATOM 1544 O O . ALA A 1 197 ? 10.320 -5.234 -24.795 1.00 93.50 197 ALA A O 1
ATOM 1545 N N . GLN A 1 198 ? 9.157 -7.024 -24.090 1.00 93.75 198 GLN A N 1
ATOM 1546 C CA . GLN A 1 198 ? 7.971 -6.744 -24.906 1.00 93.75 198 GLN A CA 1
ATOM 1547 C C . GLN A 1 198 ? 7.227 -5.504 -24.402 1.00 93.75 198 GLN A C 1
ATOM 1549 O O . GLN A 1 198 ? 6.853 -4.654 -25.204 1.00 93.75 198 GLN A O 1
ATOM 1554 N N . VAL A 1 199 ? 7.061 -5.376 -23.080 1.00 96.06 199 VAL A N 1
ATOM 1555 C CA . VAL A 1 199 ? 6.388 -4.221 -22.459 1.00 96.06 199 VAL A CA 1
ATOM 1556 C C . VAL A 1 199 ? 7.157 -2.924 -22.717 1.00 96.06 199 VAL A C 1
ATOM 1558 O O . VAL A 1 199 ? 6.567 -1.932 -23.131 1.00 96.06 199 VAL A O 1
ATOM 1561 N N . LEU A 1 200 ? 8.473 -2.920 -22.491 1.00 95.19 200 LEU A N 1
ATOM 1562 C CA 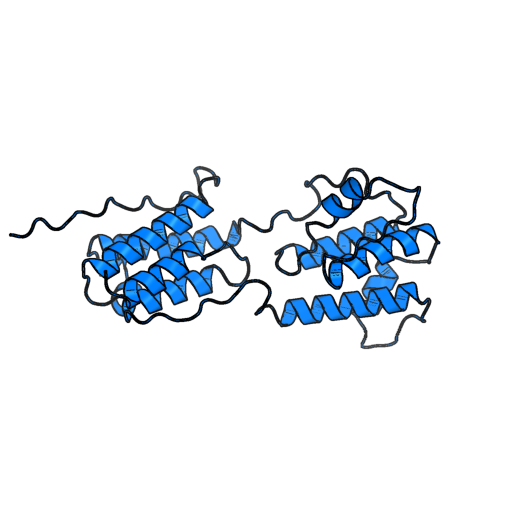. LEU A 1 200 ? 9.306 -1.727 -22.661 1.00 95.19 200 LEU A CA 1
ATOM 1563 C C . LEU A 1 200 ? 9.579 -1.403 -24.137 1.00 95.19 200 LEU A C 1
ATOM 1565 O O . LEU A 1 200 ? 9.785 -0.237 -24.496 1.00 95.19 200 LEU A O 1
ATOM 1569 N N . GLY A 1 201 ? 9.555 -2.421 -24.998 1.00 92.50 201 GLY A N 1
ATOM 1570 C CA . GLY A 1 201 ? 9.805 -2.303 -26.426 1.00 92.50 201 GLY A CA 1
ATOM 1571 C C . GLY A 1 201 ? 11.220 -1.812 -26.739 1.00 92.50 201 GLY A C 1
ATOM 1572 O O . GLY A 1 201 ? 12.170 -2.027 -25.980 1.00 92.50 201 GLY A O 1
ATOM 1573 N N . LYS A 1 202 ? 11.364 -1.136 -27.887 1.00 90.56 202 LYS A N 1
ATOM 1574 C CA . LYS A 1 202 ? 12.654 -0.612 -28.351 1.00 90.56 202 LYS A CA 1
ATOM 1575 C C . LYS A 1 202 ? 13.228 0.396 -27.350 1.00 90.56 202 LYS A C 1
ATOM 1577 O O . LYS A 1 202 ? 12.569 1.368 -26.978 1.00 90.56 202 LYS A O 1
ATOM 1582 N N . SER A 1 203 ? 14.484 0.169 -26.973 1.00 89.38 203 SER A N 1
ATOM 1583 C CA . SER A 1 203 ? 15.266 1.066 -26.126 1.00 89.38 203 SER A CA 1
ATOM 1584 C C . SER A 1 203 ? 15.521 2.410 -26.818 1.00 89.38 203 SER A C 1
ATOM 1586 O O . SER A 1 203 ? 15.906 2.463 -27.987 1.00 89.38 203 SER A O 1
ATOM 1588 N N . ASN A 1 204 ? 15.336 3.492 -26.065 1.00 91.69 204 ASN A N 1
ATOM 1589 C CA . ASN A 1 204 ? 15.787 4.840 -26.394 1.00 91.69 204 ASN A CA 1
ATOM 1590 C C . ASN A 1 204 ? 16.341 5.508 -25.124 1.00 91.69 204 ASN A C 1
ATOM 1592 O O . ASN A 1 204 ? 16.200 4.975 -24.020 1.00 91.69 204 ASN A O 1
ATOM 1596 N N . GLU A 1 205 ? 16.976 6.668 -25.270 1.00 92.25 205 GLU A N 1
ATOM 1597 C CA . GLU A 1 205 ? 17.627 7.346 -24.148 1.00 92.25 205 GLU A CA 1
ATOM 1598 C C . GLU A 1 205 ? 16.656 7.701 -23.007 1.00 92.25 205 GLU A C 1
ATOM 1600 O O . GLU A 1 205 ? 16.984 7.506 -21.836 1.00 92.25 205 GLU A O 1
ATOM 1605 N N . GLU A 1 206 ? 15.445 8.161 -23.325 1.00 93.50 206 GLU A N 1
ATOM 1606 C CA . GLU A 1 206 ? 14.454 8.561 -22.320 1.00 93.50 206 GLU A CA 1
ATOM 1607 C C . GLU A 1 206 ? 13.950 7.369 -21.507 1.00 93.50 206 GLU A C 1
ATOM 1609 O O . GLU A 1 206 ? 13.992 7.395 -20.277 1.00 93.50 206 GLU A O 1
ATOM 1614 N N . LYS A 1 207 ? 13.564 6.280 -22.177 1.00 95.12 207 LYS A N 1
ATOM 1615 C CA . LYS A 1 207 ? 13.129 5.042 -21.525 1.00 95.12 207 LYS A CA 1
ATOM 1616 C C . LYS A 1 207 ? 14.229 4.465 -20.642 1.00 95.12 207 LYS A C 1
ATOM 1618 O O . LYS A 1 207 ? 13.958 4.087 -19.507 1.00 95.12 207 LYS A O 1
ATOM 1623 N N . ARG A 1 208 ? 15.481 4.452 -21.117 1.00 95.00 208 ARG A N 1
ATOM 1624 C CA . ARG A 1 208 ? 16.635 4.004 -20.316 1.00 95.00 208 ARG A CA 1
ATOM 1625 C C . ARG A 1 208 ? 16.798 4.843 -19.051 1.00 95.00 208 ARG A C 1
ATOM 1627 O O . ARG A 1 208 ? 16.964 4.279 -17.971 1.00 95.00 208 ARG A O 1
ATOM 1634 N N . ARG A 1 209 ? 16.703 6.173 -19.163 1.00 94.31 209 ARG A N 1
ATOM 1635 C CA . ARG A 1 209 ? 16.760 7.076 -18.003 1.00 94.31 209 ARG A CA 1
ATOM 1636 C C . ARG A 1 209 ? 15.623 6.804 -17.017 1.00 94.31 209 ARG A C 1
ATOM 1638 O O . ARG A 1 209 ? 15.896 6.683 -15.827 1.00 94.31 209 ARG A O 1
ATOM 1645 N N . LEU A 1 210 ? 14.388 6.642 -17.492 1.00 96.44 210 LEU A N 1
ATOM 1646 C CA . LEU A 1 210 ? 13.228 6.373 -16.635 1.00 96.44 210 LEU A CA 1
ATOM 1647 C C . LEU A 1 210 ? 13.317 5.013 -15.928 1.00 96.44 210 LEU A C 1
ATOM 1649 O O . LEU A 1 210 ? 13.071 4.942 -14.725 1.00 96.44 210 LEU A O 1
ATOM 1653 N N . VAL A 1 211 ? 13.721 3.949 -16.633 1.00 96.19 211 VAL A N 1
ATOM 1654 C CA . VAL A 1 211 ? 13.925 2.622 -16.025 1.00 96.19 211 VAL A CA 1
ATOM 1655 C C . VAL A 1 211 ? 15.014 2.687 -14.953 1.00 96.19 211 VAL A C 1
ATOM 1657 O O . VAL A 1 211 ? 14.802 2.214 -13.838 1.00 96.19 211 VAL A O 1
ATOM 1660 N N . ALA A 1 212 ? 16.149 3.332 -15.236 1.00 93.69 212 ALA A N 1
ATOM 1661 C CA . ALA A 1 212 ? 17.215 3.494 -14.249 1.00 93.69 212 ALA A CA 1
ATOM 1662 C C . ALA A 1 212 ? 16.771 4.332 -13.035 1.00 93.69 212 ALA A C 1
ATOM 1664 O O . ALA A 1 212 ? 17.089 3.976 -11.898 1.00 93.69 212 ALA A O 1
ATOM 1665 N N . SER A 1 213 ? 16.009 5.410 -13.253 1.00 93.38 213 SER A N 1
ATOM 1666 C CA . SER A 1 213 ? 15.402 6.214 -12.184 1.00 93.38 213 SER A CA 1
ATOM 1667 C C . SER A 1 213 ? 14.471 5.382 -11.302 1.00 93.38 213 SER A C 1
ATOM 1669 O O . SER A 1 213 ? 14.555 5.471 -10.077 1.00 93.38 213 SER A O 1
ATOM 1671 N N . LEU A 1 214 ? 13.611 4.552 -11.901 1.00 94.31 214 LEU A N 1
ATOM 1672 C CA . LEU A 1 214 ? 12.711 3.663 -11.166 1.00 94.31 214 LEU A CA 1
ATOM 1673 C C . LEU A 1 214 ? 13.494 2.644 -10.330 1.00 94.31 214 LEU A C 1
ATOM 1675 O O . LEU A 1 214 ? 13.232 2.512 -9.135 1.00 94.31 214 LEU A O 1
ATOM 1679 N N . CYS A 1 215 ? 14.480 1.963 -10.919 1.00 90.62 215 CYS A N 1
ATOM 1680 C CA . CYS A 1 215 ? 15.296 0.996 -10.186 1.00 90.62 215 CYS A CA 1
ATOM 1681 C C . CYS A 1 215 ? 16.047 1.660 -9.021 1.00 90.62 215 CYS A C 1
ATOM 1683 O O . CYS A 1 215 ? 16.053 1.123 -7.913 1.00 90.62 215 CYS A O 1
ATOM 1685 N N . ARG A 1 216 ? 16.609 2.860 -9.231 1.00 87.94 216 ARG A N 1
ATOM 1686 C CA . ARG A 1 216 ? 17.272 3.633 -8.170 1.00 87.94 216 ARG A CA 1
ATOM 1687 C C . ARG A 1 216 ? 16.304 3.998 -7.049 1.00 87.94 216 ARG A C 1
ATOM 1689 O O . ARG A 1 216 ? 16.634 3.812 -5.883 1.00 87.94 216 ARG A O 1
ATOM 1696 N N . ARG A 1 217 ? 15.096 4.449 -7.390 1.00 88.62 217 ARG A N 1
ATOM 1697 C CA . ARG A 1 217 ? 14.069 4.784 -6.401 1.00 88.62 217 ARG A CA 1
ATOM 1698 C C . ARG A 1 217 ? 13.702 3.582 -5.531 1.00 88.62 217 ARG A C 1
ATOM 1700 O O . ARG A 1 217 ? 13.629 3.719 -4.314 1.00 88.62 217 ARG A O 1
ATOM 1707 N N . ILE A 1 218 ? 13.507 2.412 -6.141 1.00 86.75 218 ILE A N 1
ATOM 1708 C CA . ILE A 1 218 ? 13.200 1.173 -5.411 1.00 86.75 218 ILE A CA 1
ATOM 1709 C C . ILE A 1 218 ? 14.390 0.764 -4.527 1.00 86.75 218 ILE A C 1
ATOM 1711 O O . ILE A 1 218 ? 14.192 0.341 -3.392 1.00 86.75 218 ILE A O 1
ATOM 1715 N N . HIS A 1 219 ? 15.623 0.924 -5.015 1.00 81.62 219 HIS A N 1
ATOM 1716 C CA . HIS A 1 219 ? 16.837 0.674 -4.235 1.00 81.62 219 HIS A CA 1
ATOM 1717 C C . HIS A 1 219 ? 16.939 1.563 -2.999 1.00 81.62 219 HIS A C 1
ATOM 1719 O O . HIS A 1 219 ? 17.157 1.053 -1.905 1.00 81.62 219 HIS A O 1
ATOM 1725 N N . GLU A 1 220 ? 16.758 2.875 -3.157 1.00 81.94 220 GLU A N 1
ATOM 1726 C CA . GLU A 1 220 ? 16.769 3.838 -2.049 1.00 81.94 220 GLU A CA 1
ATOM 1727 C C . GLU A 1 220 ? 15.719 3.482 -0.993 1.00 81.94 220 GLU A C 1
ATOM 1729 O O . GLU A 1 220 ? 15.997 3.533 0.202 1.00 81.94 220 GLU A O 1
ATOM 1734 N N . GLN A 1 221 ? 14.531 3.062 -1.434 1.00 78.19 221 GLN A N 1
ATOM 1735 C CA . GLN A 1 221 ? 13.431 2.662 -0.555 1.00 78.19 221 GLN A CA 1
ATOM 1736 C C . GLN A 1 221 ? 13.700 1.377 0.233 1.00 78.19 221 GLN A C 1
ATOM 1738 O O . GLN A 1 221 ? 13.002 1.133 1.207 1.00 78.19 221 GLN A O 1
ATOM 1743 N N . HIS A 1 222 ? 14.697 0.580 -0.156 1.00 75.12 222 HIS A N 1
ATOM 1744 C CA . HIS A 1 222 ? 15.018 -0.707 0.468 1.00 75.12 222 HIS A CA 1
ATOM 1745 C C . HIS A 1 222 ? 16.491 -0.831 0.883 1.00 75.12 222 HIS A C 1
ATOM 1747 O O . HIS A 1 222 ? 16.971 -1.933 1.153 1.00 75.12 222 HIS A O 1
ATOM 1753 N N . ALA A 1 223 ? 17.217 0.288 0.961 1.00 68.75 223 ALA A N 1
ATOM 1754 C CA . ALA A 1 223 ? 18.658 0.312 1.215 1.00 68.75 223 ALA A CA 1
ATOM 1755 C C . ALA A 1 223 ? 19.063 -0.252 2.593 1.00 68.75 223 ALA A C 1
ATOM 1757 O O . ALA A 1 223 ? 20.211 -0.650 2.770 1.00 68.75 223 ALA A O 1
ATOM 1758 N N . GLN A 1 224 ? 18.136 -0.298 3.556 1.00 60.84 224 GLN A N 1
ATOM 1759 C CA . GLN A 1 224 ? 18.383 -0.765 4.926 1.00 60.84 224 GLN A CA 1
ATOM 1760 C C . GLN A 1 224 ? 18.223 -2.288 5.110 1.00 60.84 224 GLN A C 1
ATOM 1762 O O . GLN A 1 224 ? 18.468 -2.791 6.204 1.00 60.84 224 GLN A O 1
ATOM 1767 N N . HIS A 1 225 ? 17.839 -3.047 4.074 1.00 55.22 225 HIS A N 1
ATOM 1768 C CA . HIS A 1 225 ? 17.671 -4.500 4.188 1.00 55.22 225 HIS A CA 1
ATOM 1769 C C . HIS A 1 225 ? 18.980 -5.275 3.966 1.00 55.22 225 HIS A C 1
ATOM 1771 O O . HIS A 1 225 ? 19.726 -5.038 3.014 1.00 55.22 225 HIS A O 1
ATOM 1777 N N . ASP A 1 226 ? 19.229 -6.227 4.867 1.00 43.88 226 ASP A N 1
ATOM 1778 C CA . ASP A 1 226 ? 20.492 -6.941 5.039 1.00 43.88 226 ASP A CA 1
ATOM 1779 C C . ASP A 1 226 ? 20.914 -7.805 3.823 1.00 43.88 226 ASP A C 1
ATOM 1781 O O . ASP A 1 226 ? 20.138 -8.140 2.920 1.00 43.88 226 ASP A O 1
ATOM 1785 N N . THR A 1 227 ? 22.198 -8.156 3.823 1.00 46.41 227 THR A N 1
ATOM 1786 C CA . THR A 1 227 ? 23.042 -8.764 2.775 1.00 46.41 227 THR A CA 1
ATOM 1787 C C . THR A 1 227 ? 22.489 -9.982 2.015 1.00 46.41 227 THR A C 1
ATOM 1789 O O . THR A 1 227 ? 22.912 -10.207 0.881 1.00 46.41 227 THR A O 1
ATOM 1792 N N . VAL A 1 228 ? 21.508 -10.718 2.545 1.00 46.47 228 VAL A N 1
ATOM 1793 C CA . VAL A 1 228 ? 20.879 -11.884 1.876 1.00 46.47 228 VAL A CA 1
ATOM 1794 C C . VAL A 1 228 ? 19.778 -11.465 0.875 1.00 46.47 228 VAL A C 1
ATOM 1796 O O . VAL A 1 228 ? 19.467 -12.180 -0.080 1.00 46.47 228 VAL A O 1
ATOM 1799 N N . THR A 1 229 ? 19.230 -10.258 1.036 1.00 53.72 229 THR A N 1
ATOM 1800 C CA . THR A 1 229 ? 18.065 -9.716 0.306 1.00 53.72 229 THR A CA 1
ATOM 1801 C C . THR A 1 229 ? 18.387 -8.501 -0.567 1.00 53.72 229 THR A C 1
ATOM 1803 O O . THR A 1 229 ? 17.482 -7.779 -0.984 1.00 53.72 229 THR A O 1
ATOM 1806 N N . ARG A 1 230 ? 19.666 -8.266 -0.882 1.00 60.16 230 ARG A N 1
ATOM 1807 C CA . ARG A 1 230 ? 20.072 -7.109 -1.691 1.00 60.16 230 ARG A CA 1
ATOM 1808 C C . ARG A 1 230 ? 19.433 -7.138 -3.081 1.00 60.16 230 ARG A C 1
ATOM 1810 O O . ARG A 1 230 ? 19.488 -8.148 -3.793 1.00 60.16 230 ARG A O 1
ATOM 1817 N N . LEU A 1 231 ? 18.837 -6.007 -3.449 1.00 60.25 231 LEU A N 1
ATOM 1818 C CA . LEU A 1 231 ? 18.397 -5.744 -4.812 1.00 60.25 231 LEU A CA 1
ATOM 1819 C C . LEU A 1 231 ? 19.633 -5.582 -5.724 1.00 60.25 231 LEU A C 1
ATOM 1821 O O . LEU A 1 231 ? 20.653 -5.049 -5.275 1.00 60.25 231 LEU A O 1
ATOM 1825 N N . PRO A 1 232 ? 19.582 -6.082 -6.970 1.00 70.31 232 PRO A N 1
ATOM 1826 C CA . PRO A 1 232 ? 20.729 -6.072 -7.878 1.00 70.31 232 PRO A CA 1
ATOM 1827 C C . PRO A 1 232 ? 21.114 -4.643 -8.253 1.00 70.31 232 PRO A C 1
ATOM 1829 O O . PRO A 1 232 ? 20.256 -3.864 -8.647 1.00 70.31 232 PRO A O 1
ATOM 1832 N N . ALA A 1 233 ? 22.395 -4.288 -8.121 1.00 72.00 233 ALA A N 1
ATOM 1833 C CA . ALA A 1 233 ? 22.878 -2.932 -8.376 1.00 72.00 233 ALA A CA 1
ATOM 1834 C C . ALA A 1 233 ? 22.471 -2.439 -9.771 1.00 72.00 233 ALA A C 1
ATOM 1836 O O . ALA A 1 233 ? 22.686 -3.125 -10.766 1.00 72.00 233 ALA A O 1
ATOM 1837 N N . VAL A 1 234 ? 21.905 -1.233 -9.837 1.00 73.19 234 VAL A N 1
ATOM 1838 C CA . VAL A 1 234 ? 21.547 -0.614 -11.115 1.00 73.19 234 VAL A CA 1
ATOM 1839 C C . VAL A 1 234 ? 22.840 -0.206 -11.822 1.00 73.19 234 VAL A C 1
ATOM 1841 O O . VAL A 1 234 ? 23.601 0.578 -11.243 1.00 73.19 234 VAL A O 1
ATOM 1844 N N . PRO A 1 235 ? 23.114 -0.700 -13.042 1.00 70.69 235 PRO A N 1
ATOM 1845 C CA . PRO A 1 235 ? 24.320 -0.324 -13.758 1.00 70.69 235 PRO A CA 1
ATOM 1846 C C . PRO A 1 235 ? 24.313 1.184 -14.051 1.00 70.69 235 PRO A C 1
ATOM 1848 O O . PRO A 1 235 ? 23.247 1.776 -14.273 1.00 70.69 235 PRO A O 1
ATOM 1851 N N . PRO A 1 236 ? 25.486 1.841 -14.055 1.00 70.31 236 PRO A N 1
ATOM 1852 C CA . PRO A 1 236 ? 25.576 3.230 -14.473 1.00 70.31 236 PRO A CA 1
ATOM 1853 C C . PRO A 1 236 ? 25.076 3.353 -15.914 1.00 70.31 236 PRO A C 1
ATOM 1855 O O . PRO A 1 236 ? 25.443 2.562 -16.785 1.00 70.31 236 PRO A O 1
ATOM 1858 N N . LEU A 1 237 ? 24.230 4.354 -16.174 1.00 68.50 237 LEU A N 1
ATOM 1859 C CA . LEU A 1 237 ? 23.781 4.642 -17.531 1.00 68.50 237 LEU A CA 1
ATOM 1860 C C . LEU A 1 237 ? 25.003 4.999 -18.375 1.00 68.50 237 LEU A C 1
ATOM 1862 O O . LEU A 1 237 ? 25.610 6.052 -18.188 1.00 68.50 237 LEU A O 1
ATOM 1866 N N . GLN A 1 238 ? 25.357 4.127 -19.314 1.00 57.22 238 GLN A N 1
ATOM 1867 C CA . GLN A 1 238 ? 26.311 4.478 -20.351 1.00 57.22 238 GLN A CA 1
ATOM 1868 C C . GLN A 1 238 ? 25.637 5.507 -21.260 1.00 57.22 238 GLN A C 1
ATOM 1870 O O . GLN A 1 238 ? 24.680 5.185 -21.967 1.00 57.22 238 GLN A O 1
ATOM 1875 N N . CYS A 1 239 ? 26.099 6.758 -21.207 1.00 42.59 239 CYS A N 1
ATOM 1876 C CA . CYS A 1 239 ? 25.759 7.740 -22.226 1.00 42.59 239 CYS A CA 1
ATOM 1877 C C . CYS A 1 239 ? 26.256 7.191 -23.562 1.00 42.59 239 CYS A C 1
ATOM 1879 O O . CYS A 1 239 ? 27.451 6.918 -23.707 1.00 42.59 239 CYS A O 1
ATOM 1881 N N . SER A 1 240 ? 25.352 7.007 -24.521 1.00 46.59 240 SER A N 1
ATOM 1882 C CA . SER A 1 240 ? 25.736 6.683 -25.888 1.00 46.59 240 SER A CA 1
ATOM 1883 C C . SER A 1 240 ? 26.683 7.780 -26.366 1.00 46.59 240 SER A C 1
ATOM 1885 O O . SER A 1 240 ? 26.292 8.939 -26.488 1.00 46.59 240 SER A O 1
ATOM 1887 N N . ARG A 1 241 ? 27.959 7.442 -26.576 1.00 36.81 241 ARG A N 1
ATOM 1888 C CA . ARG A 1 241 ? 28.837 8.299 -27.368 1.00 36.81 241 ARG A CA 1
ATOM 1889 C C . ARG A 1 241 ? 28.243 8.280 -28.767 1.00 36.81 241 ARG A C 1
ATOM 1891 O O . ARG A 1 241 ? 28.242 7.230 -29.398 1.00 36.81 241 ARG A O 1
ATOM 1898 N N . ASN A 1 242 ? 27.678 9.407 -29.191 1.00 35.50 242 ASN A N 1
ATOM 1899 C CA . ASN A 1 242 ? 27.277 9.609 -30.575 1.00 35.50 242 ASN A CA 1
ATOM 1900 C C . ASN A 1 242 ? 28.510 9.345 -31.451 1.00 35.50 242 ASN A C 1
ATOM 1902 O O . ASN A 1 242 ? 29.485 10.093 -31.370 1.00 35.50 242 ASN A O 1
ATOM 1906 N N . THR A 1 243 ? 28.479 8.256 -32.212 1.00 34.47 243 THR A N 1
ATOM 1907 C CA . THR A 1 243 ? 29.304 8.064 -33.410 1.00 34.47 243 THR A CA 1
ATOM 1908 C C . THR A 1 243 ? 28.445 8.365 -34.614 1.00 34.47 243 THR A C 1
ATOM 1910 O O . THR A 1 243 ? 27.334 7.785 -34.655 1.00 34.47 243 THR A O 1
#

Radius of gyration: 23.38 Å; Cα contacts (8 Å, |Δi|>4): 253; chains: 1; bounding box: 56×32×67 Å

Secondary structure (DSSP, 8-state):
--HHHHHHHHHHHH----TTTHHHHHHHHHHHHHHT---PPPPTTTS-HHHHHHHHHHHHHHHHHHTTPPPP-TT-HHHHHHHHHH-S--HHHHHHHHHHHHHHHHS------TTSS-HHHHHHTTGGG-TT-TTHHHHHHHHHHHHHTT---TT--TTSS---SS--GGGHHHHHHHHHHHHHHHTT-HHHHTHHHHHH-S--HHHHHHHHHHHHHHHHHTTTS-TTSPPPPPPP-------